Protein AF-A0A224XU91-F1 (afdb_monomer_lite)

InterPro domains:
  IPR000742 EGF-like domain [PS01186] (25-38)
  IPR000742 EGF-like domain [PS01186] (82-96)
  IPR000742 EGF-like domain [PS50026] (1-39)
  IPR000742 EGF-like domain [PS50026] (60-97)
  IPR000742 EGF-like domain [PS50026] (108-147)
  IPR000742 EGF-like domain [SM00181] (4-39)
  IPR000742 EGF-like domain [SM00181] (62-97)
  IPR000742 EGF-like domain [SM00181] (111-147)
  IPR048407 Dumpy, DPY module [PF21164] (39-62)
  IPR048407 Dumpy, DPY module [PF21164] (147-170)

Structure (mmCIF, N/CA/C/O backbone):
data_AF-A0A224XU91-F1
#
_entry.id   AF-A0A224XU91-F1
#
loop_
_atom_site.group_PDB
_atom_site.id
_atom_site.type_symbol
_atom_site.label_atom_id
_atom_site.label_alt_id
_atom_site.label_comp_id
_atom_site.label_asym_id
_atom_site.label_entity_id
_atom_site.label_seq_id
_atom_site.pdbx_PDB_ins_code
_atom_site.Cartn_x
_atom_site.Cartn_y
_atom_site.Cartn_z
_atom_site.occupancy
_atom_site.B_iso_or_equiv
_atom_site.auth_seq_id
_atom_site.auth_comp_id
_atom_site.auth_asym_id
_atom_site.auth_atom_id
_atom_site.pdbx_PDB_model_num
ATOM 1 N N . PRO A 1 1 ? 40.623 -5.154 -63.454 1.00 64.88 1 PRO A N 1
ATOM 2 C CA . PRO A 1 1 ? 39.651 -4.372 -62.655 1.00 64.88 1 PRO A CA 1
ATOM 3 C C . PRO A 1 1 ? 39.678 -4.807 -61.183 1.00 64.88 1 PRO A C 1
ATOM 5 O O . PRO A 1 1 ? 39.229 -5.899 -60.847 1.00 64.88 1 PRO A O 1
ATOM 8 N N . THR A 1 2 ? 40.272 -3.987 -60.321 1.00 79.50 2 THR A N 1
ATOM 9 C CA . THR A 1 2 ? 40.199 -4.139 -58.863 1.00 79.50 2 THR A CA 1
ATOM 10 C C . THR A 1 2 ? 38.863 -3.577 -58.379 1.00 79.50 2 THR A C 1
ATOM 12 O O . THR A 1 2 ? 38.462 -2.501 -58.808 1.00 79.50 2 THR A O 1
ATOM 15 N N . ASN A 1 3 ? 38.139 -4.311 -57.530 1.00 81.94 3 ASN A N 1
ATOM 16 C CA . ASN A 1 3 ? 36.881 -3.824 -56.960 1.00 81.94 3 ASN A CA 1
ATOM 17 C C . ASN A 1 3 ? 37.191 -2.708 -55.939 1.00 81.94 3 ASN A C 1
ATOM 19 O O . ASN A 1 3 ? 37.796 -3.016 -54.910 1.00 81.94 3 ASN A O 1
ATOM 23 N N . PRO A 1 4 ? 36.777 -1.446 -56.169 1.00 85.06 4 PRO A N 1
ATOM 24 C CA . PRO A 1 4 ? 37.096 -0.327 -55.279 1.00 85.06 4 PRO A CA 1
ATOM 25 C C . PRO A 1 4 ? 36.402 -0.398 -53.907 1.00 85.06 4 PRO A C 1
ATOM 27 O O . PRO A 1 4 ? 36.707 0.405 -53.032 1.00 85.06 4 PRO A O 1
ATOM 30 N N . CYS A 1 5 ? 35.492 -1.354 -53.690 1.00 88.06 5 CYS A N 1
ATOM 31 C CA . CYS A 1 5 ? 34.902 -1.644 -52.383 1.00 88.06 5 CYS A CA 1
ATOM 32 C C . CYS A 1 5 ? 35.700 -2.678 -51.557 1.00 88.06 5 CYS A C 1
ATOM 34 O O . CYS A 1 5 ? 35.235 -3.066 -50.484 1.00 88.06 5 CYS A O 1
ATOM 36 N N . ILE A 1 6 ? 36.855 -3.170 -52.033 1.00 87.69 6 ILE A N 1
ATOM 37 C CA . ILE A 1 6 ? 37.664 -4.183 -51.333 1.00 87.69 6 ILE A CA 1
ATOM 38 C C . ILE A 1 6 ? 39.134 -3.722 -51.244 1.00 87.69 6 ILE A C 1
ATOM 40 O O . ILE A 1 6 ? 39.841 -3.786 -52.251 1.00 87.69 6 ILE A O 1
ATOM 44 N N . PRO A 1 7 ? 39.627 -3.316 -50.052 1.00 84.19 7 PRO A N 1
ATOM 45 C CA . PRO A 1 7 ? 38.892 -3.156 -48.788 1.00 84.19 7 PRO A CA 1
ATOM 46 C C . PRO A 1 7 ? 37.919 -1.960 -48.822 1.00 84.19 7 PRO A C 1
ATOM 48 O O . PRO A 1 7 ? 38.130 -1.004 -49.562 1.00 84.19 7 PRO A O 1
ATOM 51 N N . SER A 1 8 ? 36.838 -2.012 -48.035 1.00 87.25 8 SER A N 1
ATOM 52 C CA . SER A 1 8 ? 35.770 -0.998 -48.088 1.00 87.25 8 SER A CA 1
ATOM 53 C C . SER A 1 8 ? 36.252 0.382 -47.613 1.00 87.25 8 SER A C 1
ATOM 55 O O . SER A 1 8 ? 36.727 0.487 -46.479 1.00 87.25 8 SER A O 1
ATOM 57 N N . PRO A 1 9 ? 36.065 1.455 -48.409 1.00 89.00 9 PRO A N 1
ATOM 58 C CA . PRO A 1 9 ? 36.423 2.818 -48.012 1.00 89.00 9 PRO A CA 1
ATOM 59 C C . PRO A 1 9 ? 35.346 3.512 -47.155 1.00 89.00 9 PRO A C 1
ATOM 61 O O . PRO A 1 9 ? 35.566 4.620 -46.676 1.00 89.00 9 PRO A O 1
ATOM 64 N N . CYS A 1 10 ? 34.170 2.899 -46.968 1.00 88.12 10 CYS A N 1
ATOM 65 C CA . CYS A 1 10 ? 32.962 3.582 -46.485 1.00 88.12 10 CYS A CA 1
ATOM 66 C C . CYS A 1 10 ? 32.839 3.744 -44.961 1.00 88.12 10 CYS A C 1
ATOM 68 O O . CYS A 1 10 ? 31.862 4.327 -44.502 1.00 88.12 10 CYS A O 1
ATOM 70 N N . GLY A 1 11 ? 33.801 3.258 -44.176 1.00 89.25 11 GLY A N 1
ATOM 71 C CA . GLY A 1 11 ? 33.736 3.294 -42.712 1.00 89.25 11 GLY A CA 1
ATOM 72 C C . GLY A 1 11 ? 32.708 2.325 -42.099 1.00 89.25 11 GLY A C 1
ATOM 73 O O . GLY A 1 11 ? 32.037 1.579 -42.818 1.00 89.25 11 GLY A O 1
ATOM 74 N N . PRO A 1 12 ? 32.606 2.283 -40.759 1.00 91.06 12 PRO A N 1
ATOM 75 C CA . PRO A 1 12 ? 31.707 1.373 -40.053 1.00 91.06 12 PRO A CA 1
ATOM 76 C C . PRO A 1 12 ? 30.230 1.708 -40.306 1.00 91.06 12 PRO A C 1
ATOM 78 O O . PRO A 1 12 ? 29.872 2.836 -40.645 1.00 91.06 12 PRO A O 1
ATOM 81 N N . ASN A 1 13 ? 29.361 0.707 -40.134 1.00 92.38 13 ASN A N 1
ATOM 82 C CA . ASN A 1 13 ? 27.904 0.820 -40.299 1.00 92.38 13 ASN A CA 1
ATOM 83 C C . ASN A 1 13 ? 27.445 1.376 -41.664 1.00 92.38 13 ASN A C 1
ATOM 85 O O . ASN A 1 13 ? 26.348 1.926 -41.789 1.00 92.38 13 ASN A O 1
ATOM 89 N N . SER A 1 14 ? 28.286 1.228 -42.690 1.00 93.56 14 SER A N 1
ATOM 90 C CA . SER A 1 14 ? 28.065 1.740 -44.040 1.00 93.56 14 SER A CA 1
ATOM 91 C C . SER A 1 14 ? 28.226 0.625 -45.071 1.00 93.56 14 SER A C 1
ATOM 93 O O . SER A 1 14 ? 29.093 -0.237 -44.944 1.00 93.56 14 SER A O 1
ATOM 95 N N . GLN A 1 15 ? 27.409 0.655 -46.120 1.00 93.31 15 GLN A N 1
ATOM 96 C CA . GLN A 1 15 ? 27.512 -0.230 -47.278 1.00 93.31 15 GLN A CA 1
ATOM 97 C C . GLN A 1 15 ? 28.186 0.492 -48.452 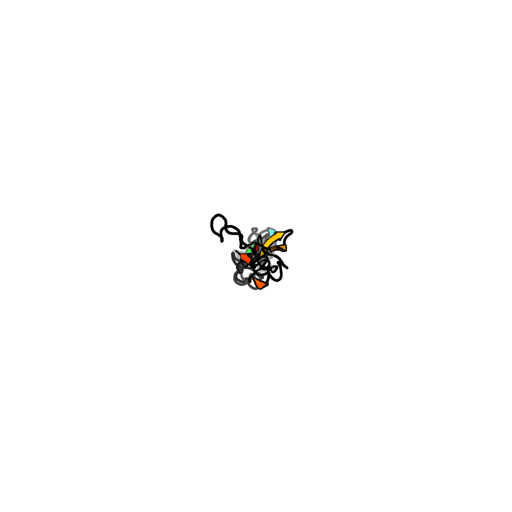1.00 93.31 15 GLN A C 1
ATOM 99 O O . GLN A 1 15 ? 27.859 1.643 -48.760 1.00 93.31 15 GLN A O 1
ATOM 104 N N . CYS A 1 16 ? 29.094 -0.212 -49.128 1.00 92.75 16 CYS A N 1
ATOM 105 C CA . CYS A 1 16 ? 29.703 0.227 -50.381 1.00 92.75 16 CYS A CA 1
ATOM 106 C C . CYS A 1 16 ? 28.923 -0.363 -51.560 1.00 92.75 16 CYS A C 1
ATOM 108 O O . CYS A 1 16 ? 28.757 -1.580 -51.650 1.00 92.75 16 CYS A O 1
ATOM 110 N N . LYS A 1 17 ? 28.438 0.493 -52.459 1.00 91.62 17 LYS A N 1
ATOM 111 C CA . LYS A 1 17 ? 27.799 0.119 -53.726 1.00 91.62 17 LYS A CA 1
ATOM 112 C C . LYS A 1 17 ? 28.581 0.742 -54.878 1.00 91.62 17 LYS A C 1
ATOM 114 O O . LYS A 1 17 ? 29.039 1.873 -54.771 1.00 91.62 17 LYS A O 1
ATOM 119 N N . LEU A 1 18 ? 28.732 0.025 -55.987 1.00 88.75 18 LEU A N 1
ATOM 120 C CA . LEU A 1 18 ? 29.367 0.576 -57.186 1.00 88.75 18 LEU A CA 1
ATOM 121 C C . LEU A 1 18 ? 28.390 1.514 -57.896 1.00 88.75 18 LEU A C 1
ATOM 123 O O . LEU A 1 18 ? 27.264 1.120 -58.197 1.00 88.75 18 LEU A O 1
ATOM 127 N N . SER A 1 19 ? 28.823 2.744 -58.163 1.00 87.31 19 SER A N 1
ATOM 128 C CA . SER A 1 19 ? 28.071 3.724 -58.945 1.00 87.31 19 SER A CA 1
ATOM 129 C C . SER A 1 19 ? 28.942 4.154 -60.123 1.00 87.31 19 SER A C 1
ATOM 131 O O . SER A 1 19 ? 29.724 5.097 -60.021 1.00 87.31 19 SER A O 1
ATOM 133 N N . GLY A 1 20 ? 28.857 3.409 -61.228 1.00 83.69 20 GLY A N 1
ATOM 134 C CA . GLY A 1 20 ? 29.807 3.519 -62.339 1.00 83.69 20 GLY A CA 1
ATOM 135 C C . GLY A 1 20 ? 31.165 2.904 -61.982 1.00 83.69 20 GLY A C 1
ATOM 136 O O . GLY A 1 20 ? 31.218 1.790 -61.466 1.00 83.69 20 GLY A O 1
ATOM 137 N N . GLU A 1 21 ? 32.256 3.630 -62.237 1.00 81.25 21 GLU A N 1
ATOM 138 C CA . GLU A 1 21 ? 33.629 3.210 -61.892 1.00 81.25 21 GLU A CA 1
ATOM 139 C C . GLU A 1 21 ? 34.063 3.624 -60.471 1.00 81.25 21 GLU A C 1
ATOM 141 O O . GLU A 1 21 ? 35.139 3.238 -60.015 1.00 81.25 21 GLU A O 1
ATOM 146 N N . SER A 1 22 ? 33.218 4.365 -59.743 1.00 83.94 22 SER A N 1
ATOM 147 C CA . SER A 1 22 ? 33.522 4.892 -58.406 1.00 83.94 22 SER A CA 1
ATOM 148 C C . SER A 1 22 ? 32.741 4.169 -57.295 1.00 83.94 22 SER A C 1
ATOM 150 O O . SER A 1 22 ? 31.578 3.790 -57.492 1.00 83.94 22 SER A O 1
ATOM 152 N N . PRO A 1 23 ? 33.331 3.999 -56.096 1.00 87.25 23 PRO A N 1
ATOM 153 C CA . PRO A 1 23 ? 32.615 3.495 -54.929 1.00 87.25 23 PRO A CA 1
ATOM 154 C C . PRO A 1 23 ? 31.652 4.563 -54.384 1.00 87.25 23 PRO A C 1
ATOM 156 O O . PRO A 1 23 ? 32.021 5.721 -54.205 1.00 87.25 23 PRO A O 1
ATOM 159 N N . SER A 1 24 ? 30.413 4.170 -54.094 1.00 92.69 24 SER A N 1
ATOM 160 C CA . SER A 1 24 ? 29.391 4.996 -53.448 1.00 92.69 24 SER A CA 1
ATOM 161 C C . SER A 1 24 ? 29.055 4.422 -52.075 1.00 92.69 24 SER A C 1
ATOM 163 O O . SER A 1 24 ? 28.745 3.237 -51.938 1.00 92.69 24 SER A O 1
ATOM 165 N N . CYS A 1 25 ? 29.117 5.261 -51.047 1.00 93.19 25 CYS A N 1
ATOM 166 C CA . CYS A 1 25 ? 28.872 4.862 -49.669 1.00 93.19 25 CYS A CA 1
ATOM 167 C C . CYS A 1 25 ? 27.481 5.309 -49.217 1.00 93.19 25 CYS A C 1
ATOM 169 O O . CYS A 1 25 ? 27.080 6.447 -49.446 1.00 93.19 25 CYS A O 1
ATOM 171 N N . SER A 1 26 ? 26.765 4.434 -48.514 1.00 93.56 26 SER A N 1
ATOM 172 C CA . SER A 1 26 ? 25.497 4.767 -47.843 1.00 93.56 26 SER A CA 1
ATOM 173 C C . SER A 1 26 ? 25.425 4.086 -46.478 1.00 93.56 26 SER A C 1
ATOM 175 O O . SER A 1 26 ? 26.084 3.070 -46.276 1.00 93.56 26 SER A O 1
ATOM 177 N N . CYS A 1 27 ? 24.657 4.626 -45.530 1.00 94.44 27 CYS A N 1
ATOM 178 C CA . CYS A 1 27 ? 24.477 3.974 -44.230 1.00 94.44 27 CYS A CA 1
ATOM 179 C C . CYS A 1 27 ? 23.671 2.671 -44.362 1.00 94.44 27 CYS A C 1
ATOM 181 O O . CYS A 1 27 ? 22.819 2.543 -45.246 1.00 94.44 27 CYS A O 1
ATOM 183 N N . LEU A 1 28 ? 23.956 1.703 -43.486 1.00 93.19 28 LEU A N 1
ATOM 184 C CA . LEU A 1 28 ? 23.132 0.502 -43.327 1.00 93.19 28 LEU A CA 1
ATOM 185 C C . LEU A 1 28 ? 21.749 0.859 -42.757 1.00 93.19 28 LEU A C 1
ATOM 187 O O . LEU A 1 28 ? 21.559 1.915 -42.154 1.00 93.19 28 LEU A O 1
ATOM 191 N N . GLU A 1 29 ? 20.775 -0.035 -42.932 1.00 91.06 29 GLU A N 1
ATOM 192 C CA . GLU A 1 29 ? 19.420 0.159 -42.409 1.00 91.06 29 GLU A CA 1
ATOM 193 C C . GLU A 1 29 ? 19.431 0.349 -40.881 1.00 91.06 29 GLU A C 1
ATOM 195 O O . GLU A 1 29 ? 20.074 -0.403 -40.149 1.00 91.06 29 GLU A O 1
ATOM 200 N N . GLY A 1 30 ? 18.729 1.377 -40.393 1.00 86.75 30 GLY A N 1
ATOM 201 C CA . GLY A 1 30 ? 18.727 1.758 -38.976 1.00 86.75 30 GLY A CA 1
ATOM 202 C C . GLY A 1 30 ? 19.870 2.687 -38.549 1.00 86.75 30 GLY A C 1
ATOM 203 O O . GLY A 1 30 ? 19.874 3.128 -37.402 1.00 86.75 30 GLY A O 1
ATOM 204 N N . TYR A 1 31 ? 20.788 3.029 -39.456 1.00 91.81 31 TYR A N 1
ATOM 205 C CA . TYR A 1 31 ? 21.822 4.039 -39.242 1.00 91.81 31 TYR A CA 1
ATOM 206 C C . TYR A 1 31 ? 21.540 5.275 -40.099 1.00 91.81 31 TYR A C 1
ATOM 208 O O . TYR A 1 31 ? 21.084 5.184 -41.238 1.00 91.81 31 TYR A O 1
ATOM 216 N N . SER A 1 32 ? 21.820 6.448 -39.544 1.00 91.56 32 SER A N 1
ATOM 217 C CA . SER A 1 32 ? 21.589 7.750 -40.162 1.00 91.56 32 SER A CA 1
ATOM 218 C C . SER A 1 32 ? 22.875 8.576 -40.197 1.00 91.56 32 SER A C 1
ATOM 220 O O . SER A 1 32 ? 23.803 8.347 -39.418 1.00 91.56 32 SER A O 1
ATOM 222 N N . GLY A 1 33 ? 22.932 9.546 -41.109 1.00 89.38 33 GLY A N 1
ATOM 223 C CA . GLY A 1 33 ? 24.090 10.418 -41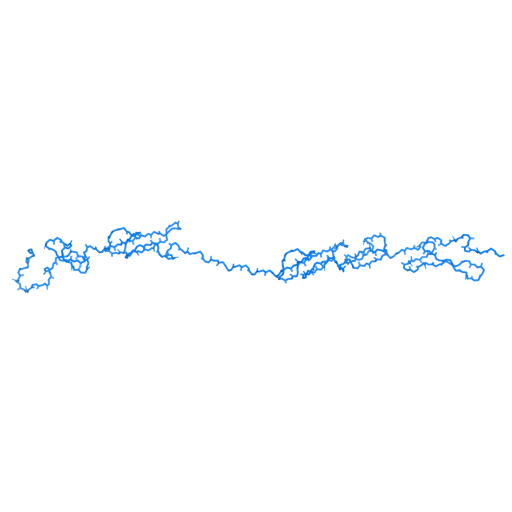.306 1.00 89.38 33 GLY A CA 1
ATOM 224 C C . GLY A 1 33 ? 24.739 10.238 -42.676 1.00 89.38 33 GLY A C 1
ATOM 225 O O . GLY A 1 33 ? 24.115 9.746 -43.615 1.00 89.38 33 GLY A O 1
ATOM 226 N N . VAL A 1 34 ? 25.995 10.672 -42.785 1.00 91.06 34 VAL A N 1
ATOM 227 C CA . VAL A 1 34 ? 26.790 10.595 -44.017 1.00 91.06 34 VAL A CA 1
ATOM 228 C C . VAL A 1 34 ? 28.030 9.736 -43.740 1.00 91.06 34 VAL A C 1
ATOM 230 O O . VAL A 1 34 ? 28.765 10.047 -42.796 1.00 91.06 34 VAL A O 1
ATOM 233 N N . PRO A 1 35 ? 28.282 8.668 -44.523 1.00 91.12 35 PRO A N 1
ATOM 234 C CA . PRO A 1 35 ? 29.485 7.850 -44.382 1.00 91.12 35 PRO A CA 1
ATOM 235 C C . PRO A 1 35 ? 30.770 8.697 -44.406 1.00 91.12 35 PRO A C 1
ATOM 237 O O . PRO A 1 35 ? 30.844 9.654 -45.180 1.00 91.12 35 PRO A O 1
ATOM 240 N N . PRO A 1 36 ? 31.787 8.371 -43.586 1.00 87.00 36 PRO A N 1
ATOM 241 C CA . PRO A 1 36 ? 31.896 7.198 -42.707 1.00 87.00 36 PRO A CA 1
ATOM 242 C C . PRO A 1 36 ? 31.211 7.345 -41.333 1.00 87.00 36 PRO A C 1
ATOM 244 O O . PRO A 1 36 ? 31.277 6.429 -40.517 1.00 87.00 36 PRO A O 1
ATOM 247 N N . ASN A 1 37 ? 30.553 8.475 -41.057 1.00 90.75 37 ASN A N 1
ATOM 248 C CA . ASN A 1 37 ? 29.969 8.810 -39.751 1.00 90.75 37 ASN A CA 1
ATOM 249 C C . ASN A 1 37 ? 28.506 8.353 -39.623 1.00 90.75 37 ASN A C 1
ATOM 251 O O . ASN A 1 37 ? 27.642 9.105 -39.166 1.00 90.75 37 ASN A O 1
ATOM 255 N N . CYS A 1 38 ? 28.211 7.129 -40.053 1.00 93.62 38 CYS A N 1
ATOM 256 C CA . CYS A 1 38 ? 26.887 6.542 -39.876 1.00 93.62 38 CYS A CA 1
ATOM 257 C C . CYS A 1 38 ? 26.672 6.174 -38.406 1.00 93.62 38 CYS A C 1
ATOM 259 O O . CYS A 1 38 ? 27.398 5.348 -37.843 1.00 93.62 38 CYS A O 1
ATOM 261 N N . ARG A 1 39 ? 25.655 6.777 -37.789 1.00 94.19 39 ARG A N 1
ATOM 262 C CA . ARG A 1 39 ? 25.311 6.581 -36.378 1.00 94.19 39 ARG A CA 1
ATOM 263 C C . ARG A 1 39 ? 23.923 5.958 -36.227 1.00 94.19 39 ARG A C 1
ATOM 265 O O . ARG A 1 39 ? 23.053 6.224 -37.058 1.00 94.19 39 ARG A O 1
ATOM 272 N N . PRO A 1 40 ? 23.703 5.128 -35.200 1.00 94.62 40 PRO A N 1
ATOM 273 C CA . PRO A 1 40 ? 22.368 4.645 -34.880 1.00 94.62 40 PRO A CA 1
ATOM 274 C C . PRO A 1 40 ? 21.460 5.791 -34.415 1.00 94.62 40 PRO A C 1
ATOM 276 O O . PRO A 1 40 ? 21.894 6.935 -34.285 1.00 94.62 40 PRO A O 1
ATOM 279 N N . GLU A 1 41 ? 20.196 5.473 -34.155 1.00 93.88 41 GLU A N 1
ATOM 280 C CA . GLU A 1 41 ? 19.226 6.425 -33.609 1.00 93.88 41 GLU A CA 1
ATOM 281 C C . GLU A 1 41 ? 19.637 6.934 -32.218 1.00 93.88 41 GLU A C 1
ATOM 283 O O . GLU A 1 41 ? 19.498 8.122 -31.941 1.00 93.88 41 GLU A O 1
ATOM 288 N N . CYS A 1 42 ? 20.183 6.057 -31.371 1.00 95.75 42 CYS A N 1
ATOM 289 C CA . CYS A 1 42 ? 20.720 6.412 -30.060 1.00 95.75 42 CYS A CA 1
ATOM 290 C C . CYS A 1 42 ? 21.894 5.500 -29.673 1.00 95.75 42 CYS A C 1
ATOM 292 O O . CYS A 1 42 ? 21.963 4.340 -30.093 1.00 95.75 42 CYS A O 1
ATOM 294 N N . VAL A 1 43 ? 22.796 6.002 -28.828 1.00 94.75 43 VAL A N 1
ATOM 295 C CA . VAL A 1 43 ? 23.780 5.191 -28.083 1.00 94.75 43 VAL A CA 1
ATOM 296 C C . VAL A 1 43 ? 23.619 5.334 -26.567 1.00 94.75 43 VAL A C 1
ATOM 298 O O . VAL A 1 43 ? 24.185 4.556 -25.801 1.00 94.75 43 VAL A O 1
ATOM 301 N N . SER A 1 44 ? 22.824 6.309 -26.130 1.00 96.44 44 SER A N 1
ATOM 302 C CA . SER A 1 44 ? 22.527 6.607 -24.736 1.00 96.44 44 SER A CA 1
ATOM 303 C C . SER A 1 44 ? 21.071 7.038 -24.554 1.00 96.44 44 SER A C 1
ATOM 305 O O . SER A 1 44 ? 20.419 7.520 -25.479 1.00 96.44 44 SER A O 1
ATOM 307 N N . ASN A 1 45 ? 20.553 6.891 -23.334 1.00 96.06 45 ASN A N 1
ATOM 308 C CA . ASN A 1 45 ? 19.189 7.302 -22.992 1.00 96.06 45 ASN A CA 1
ATOM 309 C C . ASN A 1 45 ? 18.945 8.802 -23.213 1.00 96.06 45 ASN A C 1
ATOM 311 O O . ASN A 1 45 ? 17.865 9.176 -23.652 1.00 96.06 45 ASN A O 1
ATOM 315 N N . SER A 1 46 ? 19.963 9.638 -22.995 1.00 95.75 46 SER A N 1
ATOM 316 C CA . SER A 1 46 ? 19.886 11.096 -23.150 1.00 95.75 46 SER A CA 1
ATOM 317 C C . SER A 1 46 ? 19.593 11.563 -24.580 1.00 95.75 46 SER A C 1
ATOM 319 O O . SER A 1 46 ? 19.231 12.719 -24.778 1.00 95.75 46 SER A O 1
ATOM 321 N N . GLU A 1 47 ? 19.769 10.692 -25.578 1.00 95.44 47 GLU A N 1
ATOM 322 C CA . GLU A 1 47 ? 19.424 10.967 -26.980 1.00 95.44 47 GLU A CA 1
ATOM 323 C C . GLU A 1 47 ? 17.950 10.675 -27.293 1.00 95.44 47 GLU A C 1
ATOM 325 O O . GLU A 1 47 ? 17.442 11.093 -28.332 1.00 95.44 47 GLU A O 1
ATOM 330 N N . CYS A 1 48 ? 17.253 9.981 -26.393 1.00 95.69 48 CYS A N 1
ATOM 331 C CA . CYS A 1 48 ? 15.836 9.686 -26.507 1.00 95.69 48 CYS A CA 1
ATOM 332 C C . CYS A 1 48 ? 14.993 10.718 -25.751 1.00 95.69 48 CYS A C 1
ATOM 334 O O . CYS A 1 48 ? 15.464 11.433 -24.869 1.00 95.69 48 CYS A O 1
ATOM 336 N N . SER A 1 49 ? 13.698 10.779 -26.065 1.00 95.62 49 SER A N 1
ATOM 337 C CA . SER A 1 49 ? 12.758 11.533 -25.232 1.00 95.62 49 SER A CA 1
ATOM 338 C C . SER A 1 49 ? 12.634 10.897 -23.841 1.00 95.62 49 SER A C 1
ATOM 340 O O . SER A 1 49 ? 12.878 9.704 -23.675 1.00 95.62 49 SER A O 1
ATOM 342 N N . SER A 1 50 ? 12.207 11.668 -22.840 1.00 92.81 50 SER A N 1
ATOM 343 C CA . SER A 1 50 ? 12.128 11.233 -21.434 1.00 92.81 50 SER A CA 1
ATOM 344 C C . SER A 1 50 ? 11.229 10.012 -21.189 1.00 92.81 50 SER A C 1
ATOM 346 O O . SER A 1 50 ? 11.406 9.317 -20.186 1.00 92.81 50 SER A O 1
ATOM 348 N N . HIS A 1 51 ? 10.288 9.750 -22.101 1.00 92.94 51 HIS A N 1
ATOM 349 C CA . HIS A 1 51 ? 9.357 8.620 -22.078 1.00 92.94 51 HIS A CA 1
ATOM 350 C C . HIS A 1 51 ? 9.836 7.397 -22.884 1.00 92.94 51 HIS A C 1
ATOM 352 O O . HIS A 1 51 ? 9.114 6.411 -22.981 1.00 92.94 51 HIS A O 1
ATOM 358 N N . LEU A 1 52 ? 11.033 7.448 -23.471 1.00 96.25 52 LEU A N 1
ATOM 359 C CA . LEU A 1 52 ? 11.647 6.361 -24.241 1.00 96.25 52 LEU A CA 1
ATOM 360 C C . LEU A 1 52 ? 13.002 6.006 -23.633 1.00 96.25 52 LEU A C 1
ATOM 362 O O . LEU A 1 52 ? 13.574 6.797 -22.900 1.00 96.25 52 LEU A O 1
ATOM 366 N N . ALA A 1 53 ? 13.549 4.844 -23.956 1.00 96.56 53 ALA A N 1
ATOM 367 C CA . ALA A 1 53 ? 14.894 4.438 -23.568 1.00 96.56 53 ALA A CA 1
ATOM 368 C C . ALA A 1 53 ? 15.668 3.945 -24.789 1.00 96.56 53 ALA A C 1
ATOM 370 O O . ALA A 1 53 ? 15.074 3.460 -25.757 1.00 96.56 53 ALA A O 1
ATOM 371 N N . CYS A 1 54 ? 16.996 4.050 -24.742 1.00 96.81 54 CYS A N 1
ATOM 372 C CA . CYS A 1 54 ? 17.838 3.527 -25.802 1.00 96.81 54 CYS A CA 1
ATOM 373 C C . CYS A 1 54 ? 17.975 2.010 -25.649 1.00 96.81 54 CYS A C 1
ATOM 375 O O . CYS A 1 54 ? 18.748 1.513 -24.831 1.00 96.81 54 CYS A O 1
ATOM 377 N N . VAL A 1 55 ? 17.202 1.264 -26.438 1.00 94.56 55 VAL A N 1
ATOM 378 C CA . VAL A 1 55 ? 17.143 -0.199 -26.392 1.00 94.56 55 VAL A CA 1
ATOM 379 C C . VAL A 1 55 ? 17.507 -0.748 -27.762 1.00 94.56 55 VAL A C 1
ATOM 381 O O . VAL A 1 55 ? 16.787 -0.545 -28.741 1.00 94.56 55 VAL A O 1
ATOM 384 N N . ASN A 1 56 ? 18.620 -1.483 -27.832 1.00 93.56 56 ASN A N 1
ATOM 385 C CA . ASN A 1 56 ? 19.163 -2.019 -29.084 1.00 93.56 56 ASN A CA 1
ATOM 386 C C . ASN A 1 56 ? 19.348 -0.928 -30.153 1.00 93.56 56 ASN A C 1
ATOM 388 O O . ASN A 1 56 ? 18.888 -1.081 -31.285 1.00 93.56 56 ASN A O 1
ATOM 392 N N . LEU A 1 57 ? 20.011 0.172 -29.770 1.00 94.19 57 LEU A N 1
ATOM 393 C CA . LEU A 1 57 ? 20.363 1.298 -30.647 1.00 94.19 57 LEU A CA 1
ATOM 394 C C . LEU A 1 57 ? 19.165 2.076 -31.229 1.00 94.19 57 LEU A C 1
ATOM 396 O O . LEU A 1 57 ? 19.325 2.814 -32.203 1.00 94.19 57 LEU A O 1
ATOM 400 N N . LYS A 1 58 ? 17.973 1.909 -30.640 1.00 94.69 58 LYS A N 1
ATOM 401 C CA . LYS A 1 58 ? 16.733 2.604 -31.011 1.00 94.69 58 LYS A CA 1
ATOM 402 C C . LYS A 1 58 ? 16.013 3.152 -29.788 1.00 94.69 58 LYS A C 1
ATOM 404 O O . LYS A 1 58 ? 16.024 2.512 -28.734 1.00 94.69 58 LYS A O 1
ATOM 409 N N . CYS A 1 59 ? 15.339 4.287 -29.938 1.00 95.56 59 CYS A N 1
ATOM 410 C CA . CYS A 1 59 ? 14.511 4.835 -28.873 1.00 95.56 59 CYS A CA 1
ATOM 411 C C . CYS A 1 59 ? 13.181 4.078 -28.828 1.00 95.56 59 CYS A C 1
ATOM 413 O O . CYS A 1 59 ? 12.357 4.173 -29.736 1.00 95.56 59 CYS A O 1
ATOM 415 N N . LYS A 1 60 ? 12.979 3.282 -27.777 1.00 96.19 60 LYS A N 1
ATOM 416 C CA . LYS A 1 60 ? 11.785 2.446 -27.600 1.00 96.19 60 LYS A CA 1
ATOM 417 C C . LYS A 1 60 ? 11.151 2.677 -26.242 1.00 96.19 60 LYS A C 1
ATOM 419 O O . LYS A 1 60 ? 11.829 3.065 -25.297 1.00 96.19 60 LYS A O 1
ATOM 424 N N . ASP A 1 61 ? 9.856 2.403 -26.152 1.00 95.81 61 ASP A N 1
ATOM 425 C CA . ASP A 1 61 ? 9.164 2.346 -24.870 1.00 95.81 61 ASP A CA 1
ATOM 426 C C . ASP A 1 61 ? 9.686 1.136 -24.068 1.00 95.81 61 ASP A C 1
ATOM 428 O O . ASP A 1 61 ? 9.579 0.005 -24.555 1.00 95.81 61 ASP A O 1
ATOM 432 N N . PRO A 1 62 ? 10.283 1.341 -22.878 1.00 95.31 62 PRO A N 1
ATOM 433 C CA . PRO A 1 62 ? 10.747 0.249 -22.038 1.00 95.31 62 PRO A CA 1
ATOM 434 C C . PRO A 1 62 ? 9.616 -0.473 -21.284 1.00 95.31 62 PRO A C 1
ATOM 436 O O . PRO A 1 62 ? 9.886 -1.496 -20.675 1.00 95.31 62 PRO A O 1
ATOM 439 N N . CYS A 1 63 ? 8.373 0.017 -21.281 1.00 95.12 63 CYS A N 1
ATOM 440 C CA . CYS A 1 63 ? 7.280 -0.544 -20.477 1.00 95.12 63 CYS A CA 1
ATOM 441 C C . CYS A 1 63 ? 6.762 -1.953 -20.843 1.00 95.12 63 CYS A C 1
ATOM 443 O O . CYS A 1 63 ? 6.360 -2.679 -19.923 1.00 95.12 63 CYS A O 1
ATOM 445 N N . PRO A 1 64 ? 6.690 -2.369 -22.123 1.00 95.12 64 PRO A N 1
ATOM 446 C CA . PRO A 1 64 ? 6.064 -3.636 -22.490 1.00 95.12 64 PRO A CA 1
ATOM 447 C C . PRO A 1 64 ? 6.694 -4.850 -21.787 1.00 95.12 64 PRO A C 1
ATOM 449 O O . PRO A 1 64 ? 7.873 -5.142 -21.966 1.00 95.12 64 PRO A O 1
ATOM 452 N N . GLY A 1 65 ? 5.883 -5.585 -21.018 1.00 91.75 65 GLY A N 1
ATOM 453 C CA . GLY A 1 65 ? 6.274 -6.849 -20.378 1.00 91.75 65 GLY A CA 1
ATOM 454 C C . GLY A 1 65 ? 6.991 -6.736 -19.028 1.00 91.75 65 GLY A C 1
ATOM 455 O O . GLY A 1 65 ? 7.453 -7.757 -18.530 1.00 91.75 65 GLY A O 1
ATOM 456 N N . ILE A 1 66 ? 7.087 -5.539 -18.434 1.00 94.31 66 ILE A N 1
ATOM 457 C CA . ILE A 1 66 ? 7.805 -5.335 -17.160 1.00 94.31 66 ILE A CA 1
ATOM 458 C C . ILE A 1 66 ? 6.888 -5.348 -15.931 1.00 94.31 66 ILE A C 1
ATOM 460 O O . ILE A 1 66 ? 7.296 -5.824 -14.875 1.00 94.31 66 ILE A O 1
ATOM 464 N N . CYS A 1 67 ? 5.669 -4.814 -16.040 1.00 96.50 67 CYS A N 1
ATOM 465 C CA . CYS A 1 67 ? 4.761 -4.698 -14.897 1.00 96.50 67 CYS A CA 1
ATOM 466 C C . CYS A 1 67 ? 3.830 -5.904 -14.749 1.00 96.50 67 CYS A C 1
ATOM 468 O O . CYS A 1 67 ? 3.444 -6.535 -15.735 1.00 96.50 67 CYS A O 1
ATOM 470 N N . GLY A 1 68 ? 3.436 -6.170 -13.503 1.00 95.00 68 GLY A N 1
ATOM 471 C CA . GLY A 1 68 ? 2.519 -7.240 -13.135 1.00 95.00 68 GLY A CA 1
ATOM 472 C C . GLY A 1 68 ? 1.060 -6.951 -13.497 1.00 95.00 68 GLY A C 1
ATOM 473 O O . GLY A 1 68 ? 0.696 -5.890 -14.011 1.00 95.00 68 GLY A O 1
ATOM 474 N N . THR A 1 69 ? 0.176 -7.904 -13.206 1.00 96.19 69 THR A N 1
ATOM 475 C CA . THR A 1 69 ? -1.264 -7.744 -13.470 1.00 96.19 69 THR A CA 1
ATOM 476 C C . THR A 1 69 ? -1.884 -6.651 -12.594 1.00 96.19 69 THR A C 1
ATOM 478 O O . THR A 1 69 ? -1.571 -6.565 -11.405 1.00 96.19 69 THR A O 1
ATOM 481 N N . ASN A 1 70 ? -2.816 -5.871 -13.157 1.00 96.12 70 ASN A N 1
ATOM 482 C CA . ASN A 1 70 ? -3.456 -4.708 -12.515 1.00 96.12 70 ASN A CA 1
ATOM 483 C C . ASN A 1 70 ? -2.477 -3.590 -12.104 1.00 96.12 70 ASN A C 1
ATOM 485 O O . ASN A 1 70 ? -2.774 -2.798 -11.206 1.00 96.12 70 ASN A O 1
ATOM 489 N N . ALA A 1 71 ? -1.322 -3.518 -12.768 1.00 97.50 71 ALA A N 1
ATOM 490 C CA . ALA A 1 71 ? -0.374 -2.424 -12.645 1.00 97.50 71 ALA A CA 1
ATOM 491 C C . ALA A 1 71 ? -0.310 -1.593 -13.936 1.00 97.50 71 ALA A C 1
ATOM 493 O O . ALA A 1 71 ? -0.551 -2.082 -15.040 1.00 97.50 71 ALA A O 1
ATOM 494 N N . VAL A 1 72 ? 0.042 -0.322 -13.784 1.00 96.56 72 VAL A N 1
ATOM 495 C CA . VAL A 1 72 ? 0.293 0.639 -14.854 1.00 96.56 72 VAL A CA 1
ATOM 496 C C . VAL A 1 72 ? 1.785 0.934 -14.894 1.00 96.56 72 VAL A C 1
ATOM 498 O O . VAL A 1 72 ? 2.386 1.270 -13.871 1.00 96.56 72 VAL A O 1
ATOM 501 N N . CYS A 1 73 ? 2.372 0.851 -16.085 1.00 96.50 73 CYS A N 1
ATOM 502 C CA . CYS A 1 73 ? 3.744 1.283 -16.311 1.00 96.50 73 CYS A CA 1
ATOM 503 C C . CYS A 1 73 ? 3.805 2.775 -16.643 1.00 96.50 73 CYS A C 1
ATOM 505 O O . CYS A 1 73 ? 3.006 3.280 -17.433 1.00 96.50 73 CYS A O 1
ATOM 507 N N . ARG A 1 74 ? 4.778 3.480 -16.068 1.00 94.88 74 ARG A N 1
ATOM 508 C CA . ARG A 1 74 ? 5.144 4.848 -16.443 1.00 94.88 74 ARG A CA 1
ATOM 509 C C . ARG A 1 74 ? 6.651 4.943 -16.584 1.00 94.88 74 ARG A C 1
ATOM 511 O O . ARG A 1 74 ? 7.385 4.463 -15.728 1.00 94.88 74 ARG A O 1
ATOM 518 N N . VAL A 1 75 ? 7.111 5.601 -17.639 1.00 96.19 75 VAL A N 1
ATOM 519 C CA . VAL A 1 75 ? 8.539 5.833 -17.853 1.00 96.19 75 VAL A CA 1
ATOM 520 C C . VAL A 1 75 ? 8.939 7.121 -17.146 1.00 96.19 75 VAL A C 1
ATOM 522 O O . VAL A 1 75 ? 8.404 8.191 -17.433 1.00 96.19 75 VAL A O 1
ATOM 525 N N . VAL A 1 76 ? 9.878 7.015 -16.212 1.00 94.19 76 VAL A N 1
ATOM 526 C CA . VAL A 1 76 ? 10.444 8.142 -15.470 1.00 94.19 76 VAL A CA 1
ATOM 527 C C . VAL A 1 76 ? 11.940 8.154 -15.736 1.00 94.19 76 VAL A C 1
ATOM 529 O O . VAL A 1 76 ? 12.646 7.218 -15.365 1.00 94.19 76 VAL A O 1
ATOM 532 N N . SER A 1 77 ? 12.426 9.200 -16.405 1.00 93.25 77 SER A N 1
ATOM 533 C CA . SER A 1 77 ? 13.847 9.349 -16.753 1.00 93.25 77 SER A CA 1
ATOM 534 C C . SER A 1 77 ? 14.405 8.115 -17.472 1.00 93.25 77 SER A C 1
ATOM 536 O O . SER A 1 77 ? 15.378 7.507 -17.022 1.00 93.25 77 SER A O 1
ATOM 538 N N . HIS A 1 78 ? 13.753 7.714 -18.571 1.00 95.31 78 HIS A N 1
ATOM 539 C CA . HIS A 1 78 ? 14.116 6.536 -19.377 1.00 95.31 78 HIS A CA 1
ATOM 540 C C . HIS A 1 78 ? 14.029 5.189 -18.636 1.00 95.31 78 HIS A C 1
ATOM 542 O O . HIS A 1 78 ? 14.482 4.170 -19.154 1.00 95.31 78 HIS A O 1
ATOM 548 N N . THR A 1 79 ? 13.454 5.165 -17.430 1.00 93.56 79 THR A N 1
ATOM 549 C CA . THR A 1 79 ? 13.336 3.962 -16.600 1.00 93.56 79 THR A CA 1
ATOM 550 C C . THR A 1 79 ? 11.862 3.601 -16.417 1.00 93.56 79 THR A C 1
ATOM 552 O O . THR A 1 79 ? 11.077 4.463 -16.018 1.00 93.56 79 THR A O 1
ATOM 555 N N . PRO A 1 80 ? 11.453 2.353 -16.691 1.00 94.44 80 PRO A N 1
ATOM 556 C CA . PRO A 1 80 ? 10.090 1.904 -16.448 1.00 94.44 80 PRO A CA 1
ATOM 557 C C . PRO A 1 80 ? 9.833 1.787 -14.940 1.00 94.44 80 PRO A C 1
ATOM 559 O O . PRO A 1 80 ? 10.601 1.161 -14.211 1.00 94.44 80 PRO A O 1
ATOM 562 N N . GLN A 1 81 ? 8.743 2.383 -14.470 1.00 95.69 81 GLN A N 1
ATOM 563 C CA . GLN A 1 81 ? 8.247 2.257 -13.103 1.00 95.69 81 GLN A CA 1
ATOM 564 C C . GLN A 1 81 ? 6.823 1.711 -13.120 1.00 95.69 81 GLN A C 1
ATOM 566 O O . GLN A 1 81 ? 5.973 2.186 -13.875 1.00 95.69 81 GLN A O 1
ATOM 571 N N . CYS A 1 82 ? 6.562 0.726 -12.267 1.00 97.19 82 CYS A N 1
ATOM 572 C CA . CYS A 1 82 ? 5.264 0.081 -12.149 1.00 97.19 82 CYS A CA 1
ATOM 573 C C . CYS A 1 82 ? 4.514 0.615 -10.928 1.00 97.19 82 CYS A C 1
ATOM 575 O O . CYS A 1 82 ? 5.074 0.728 -9.839 1.00 97.19 82 CYS A O 1
ATOM 577 N N . PHE A 1 83 ? 3.228 0.903 -11.105 1.00 96.81 83 PHE A N 1
ATOM 578 C CA . PHE A 1 83 ? 2.334 1.377 -10.052 1.00 96.81 83 PHE A CA 1
ATOM 579 C C . PHE A 1 83 ? 1.052 0.555 -10.070 1.00 96.81 83 PHE A C 1
ATOM 581 O O . PHE A 1 83 ? 0.548 0.255 -11.147 1.00 96.81 83 PHE A O 1
ATOM 588 N N . CYS A 1 84 ? 0.485 0.219 -8.913 1.00 97.31 84 CYS A N 1
ATOM 589 C CA . CYS A 1 84 ? -0.847 -0.382 -8.899 1.00 97.31 84 CYS A CA 1
ATOM 590 C C . CYS A 1 84 ? -1.888 0.601 -9.445 1.00 97.31 84 CYS A C 1
ATOM 592 O O . CYS A 1 84 ? -1.833 1.799 -9.152 1.00 97.31 84 CYS A O 1
ATOM 594 N N . SER A 1 85 ? -2.830 0.086 -10.237 1.00 96.06 85 SER A N 1
ATOM 595 C CA . SER A 1 85 ? -3.979 0.860 -10.707 1.00 96.06 85 SER A CA 1
ATOM 596 C C . SER A 1 85 ? -4.792 1.418 -9.537 1.00 96.06 85 SER A C 1
ATOM 598 O O . SER A 1 85 ? -4.745 0.907 -8.416 1.00 96.06 85 SER A O 1
ATOM 600 N N . GLU A 1 86 ? -5.571 2.464 -9.802 1.00 93.81 86 GLU A N 1
ATOM 601 C CA . GLU A 1 86 ? -6.467 3.040 -8.801 1.00 93.81 86 GLU A CA 1
ATOM 602 C C . GLU A 1 86 ? -7.408 1.968 -8.225 1.00 93.81 86 GLU A C 1
ATOM 604 O O . GLU A 1 86 ? -7.982 1.166 -8.960 1.00 93.81 86 GLU A O 1
ATOM 609 N N . GLY A 1 87 ? -7.521 1.915 -6.895 1.00 91.50 87 GLY A N 1
ATOM 610 C CA . GLY A 1 87 ? -8.289 0.879 -6.196 1.00 91.50 87 GLY A CA 1
ATOM 611 C C . GLY A 1 87 ? -7.550 -0.447 -5.981 1.00 91.50 87 GLY A C 1
ATOM 612 O O . GLY A 1 87 ? -8.131 -1.357 -5.394 1.00 91.50 87 GLY A O 1
ATOM 613 N N . TYR A 1 88 ? -6.281 -0.565 -6.383 1.00 95.44 88 TYR A N 1
ATOM 614 C CA . TYR A 1 88 ? -5.447 -1.745 -6.144 1.00 95.44 88 TYR A CA 1
ATOM 615 C C . TYR A 1 88 ? -4.252 -1.441 -5.221 1.00 95.44 88 TYR A C 1
ATOM 617 O O . TYR A 1 88 ? -3.828 -0.299 -5.056 1.00 95.44 88 TYR A O 1
ATOM 625 N N . THR A 1 89 ? -3.705 -2.479 -4.592 1.00 94.31 89 THR A N 1
ATOM 626 C CA . THR A 1 89 ? -2.531 -2.444 -3.709 1.00 94.31 89 THR A CA 1
ATOM 627 C C . THR A 1 89 ? -1.718 -3.738 -3.847 1.00 94.31 89 THR A C 1
ATOM 629 O O . THR A 1 89 ? -2.189 -4.689 -4.464 1.00 94.31 89 THR A O 1
ATOM 632 N N . GLY A 1 90 ? -0.503 -3.795 -3.301 1.00 93.69 90 GLY A N 1
ATOM 633 C CA . GLY A 1 90 ? 0.398 -4.947 -3.425 1.00 93.69 90 GLY A CA 1
ATOM 634 C C . GLY A 1 90 ? 1.690 -4.614 -4.170 1.00 93.69 90 GLY A C 1
ATOM 635 O O . GLY A 1 90 ? 2.151 -3.475 -4.112 1.00 93.69 90 GLY A O 1
ATOM 636 N N . ASP A 1 91 ? 2.272 -5.612 -4.841 1.00 95.75 91 ASP A N 1
ATOM 637 C CA . ASP A 1 91 ? 3.522 -5.482 -5.599 1.00 95.75 91 ASP A CA 1
ATOM 638 C C . ASP A 1 91 ? 3.237 -5.192 -7.089 1.00 95.75 91 ASP A C 1
ATOM 640 O O . ASP A 1 91 ? 2.753 -6.080 -7.796 1.00 95.75 91 ASP A O 1
ATOM 644 N N . PRO A 1 92 ? 3.572 -3.995 -7.607 1.00 96.38 92 PRO A N 1
ATOM 645 C CA . PRO A 1 92 ? 3.330 -3.630 -9.003 1.00 96.38 92 PRO A CA 1
ATOM 646 C C . PRO A 1 92 ? 4.133 -4.419 -10.045 1.00 96.38 92 PRO A C 1
ATOM 648 O O . PRO A 1 92 ? 3.757 -4.408 -11.219 1.00 96.38 92 PRO A O 1
ATOM 651 N N . PHE A 1 93 ? 5.234 -5.073 -9.665 1.00 95.88 93 PHE A N 1
ATOM 652 C CA . PHE A 1 93 ? 6.031 -5.888 -10.590 1.00 95.88 93 PHE A CA 1
ATOM 653 C C . PHE A 1 93 ? 5.491 -7.313 -10.714 1.00 95.88 93 PHE A C 1
ATOM 655 O O . PHE A 1 93 ? 5.591 -7.916 -11.779 1.00 95.88 93 PHE A O 1
ATOM 662 N N . SER A 1 94 ? 4.867 -7.824 -9.652 1.00 95.31 94 SER A N 1
ATOM 663 C CA . SER A 1 94 ? 4.304 -9.175 -9.620 1.00 95.31 94 SER A CA 1
ATOM 664 C C . SER A 1 94 ? 2.796 -9.167 -9.882 1.00 95.31 94 SER A C 1
ATOM 666 O O . SER A 1 94 ? 2.322 -9.689 -10.892 1.00 95.31 94 SER A O 1
ATOM 668 N N . GLN A 1 95 ? 2.022 -8.565 -8.978 1.00 95.06 95 GLN A N 1
ATOM 669 C CA . GLN A 1 95 ? 0.564 -8.539 -9.021 1.00 95.06 95 GLN A CA 1
ATOM 670 C C . GLN A 1 95 ? 0.004 -7.528 -8.014 1.00 95.06 95 GLN A C 1
ATOM 672 O O . GLN A 1 95 ? 0.294 -7.591 -6.817 1.00 95.06 95 GLN A O 1
ATOM 677 N N . CYS A 1 96 ? -0.913 -6.683 -8.485 1.00 96.69 96 CYS A N 1
ATOM 678 C CA . CYS A 1 96 ? -1.746 -5.861 -7.619 1.00 96.69 96 CYS A CA 1
ATOM 679 C C . CYS A 1 96 ? -3.111 -6.521 -7.372 1.00 96.69 96 CYS A C 1
ATOM 681 O O . CYS A 1 96 ? -3.749 -7.066 -8.281 1.00 96.69 96 CYS A O 1
ATOM 683 N N . ILE A 1 97 ? -3.575 -6.433 -6.129 1.00 95.25 97 ILE A N 1
ATOM 684 C CA . ILE A 1 97 ? -4.856 -6.945 -5.635 1.00 95.25 97 ILE A CA 1
ATOM 685 C C . ILE A 1 97 ? -5.788 -5.791 -5.267 1.00 95.25 97 ILE A C 1
ATOM 687 O O . ILE A 1 97 ? -5.330 -4.685 -4.997 1.00 95.25 97 ILE A O 1
ATOM 691 N N . ILE A 1 98 ? -7.098 -6.031 -5.262 1.00 93.44 98 ILE A N 1
ATOM 692 C CA . ILE A 1 98 ? -8.087 -5.003 -4.911 1.00 93.44 98 ILE A CA 1
ATOM 693 C C . ILE A 1 98 ? -7.816 -4.515 -3.484 1.00 93.44 98 ILE A C 1
ATOM 695 O O . ILE A 1 98 ? -7.691 -5.316 -2.555 1.00 93.44 98 ILE A O 1
ATOM 699 N N . LYS A 1 99 ? -7.732 -3.194 -3.310 1.00 91.00 99 LYS A N 1
ATOM 700 C CA . LYS A 1 99 ? -7.604 -2.559 -2.002 1.00 91.00 99 LYS A CA 1
ATOM 701 C C . LYS A 1 99 ? -8.889 -2.839 -1.228 1.00 91.00 99 LYS A C 1
ATOM 703 O O . LYS A 1 99 ? -9.956 -2.348 -1.589 1.00 91.00 99 LYS A O 1
ATOM 708 N N . GLN A 1 100 ? -8.794 -3.654 -0.183 1.00 84.12 100 GLN A N 1
ATOM 709 C CA . GLN A 1 100 ? -9.920 -3.863 0.720 1.00 84.12 100 GLN A CA 1
ATOM 710 C C . GLN A 1 100 ? -10.273 -2.523 1.369 1.00 84.12 100 GLN A C 1
ATOM 712 O O . GLN A 1 100 ? -9.384 -1.767 1.770 1.00 84.12 100 GLN A O 1
ATOM 717 N N . SER A 1 101 ? -11.567 -2.206 1.423 1.00 73.62 101 SER A N 1
ATOM 718 C CA . SER A 1 101 ? -12.050 -1.049 2.171 1.00 73.62 101 SER A CA 1
ATOM 719 C C . SER A 1 101 ? -11.601 -1.190 3.618 1.00 73.62 101 SER A C 1
ATOM 721 O O . SER A 1 101 ? -11.779 -2.262 4.204 1.00 73.62 101 SER A O 1
ATOM 723 N N . GLU A 1 102 ? -11.028 -0.128 4.185 1.00 71.50 102 GLU A N 1
ATOM 724 C CA . GLU A 1 102 ? -10.727 -0.100 5.612 1.00 71.50 102 GLU A CA 1
ATOM 725 C C . GLU A 1 102 ? -12.000 -0.472 6.386 1.00 71.50 102 GLU A C 1
ATOM 727 O O . GLU A 1 102 ? -13.083 0.025 6.048 1.00 71.50 102 GLU A O 1
ATOM 732 N N . PRO A 1 103 ? -11.912 -1.384 7.370 1.00 67.88 103 PRO A N 1
ATOM 733 C CA . PRO A 1 103 ? -13.056 -1.671 8.211 1.00 67.88 103 PRO A CA 1
ATOM 734 C C . PRO A 1 103 ? -13.527 -0.358 8.835 1.00 67.88 103 PRO A C 1
ATOM 736 O O . PRO A 1 103 ? -12.711 0.440 9.303 1.00 67.88 103 PRO A O 1
ATOM 739 N N . LEU A 1 104 ? -14.844 -0.131 8.798 1.00 70.19 104 LEU A N 1
ATOM 740 C CA . LEU A 1 104 ? -15.480 1.013 9.448 1.00 70.19 104 LEU A CA 1
ATOM 741 C C . LEU A 1 104 ? -14.904 1.168 10.864 1.00 70.19 104 LEU A C 1
ATOM 743 O O . LEU A 1 104 ? -14.691 0.143 11.524 1.00 70.19 104 LEU A O 1
ATOM 747 N N . PRO A 1 105 ? -14.657 2.403 11.344 1.00 70.44 105 PRO A N 1
ATOM 748 C CA . PRO A 1 105 ? -14.216 2.613 12.712 1.00 70.44 105 PRO A CA 1
ATOM 749 C C . PRO A 1 105 ? -15.187 1.887 13.640 1.00 70.44 105 PRO A C 1
ATOM 751 O O . PRO A 1 105 ? -16.365 2.234 13.696 1.00 70.44 105 PRO A O 1
ATOM 754 N N . GLN A 1 106 ? -14.717 0.841 14.321 1.00 66.44 106 GLN A N 1
ATOM 755 C CA . GLN A 1 106 ? -15.514 0.209 15.360 1.00 66.44 106 GLN A CA 1
ATOM 756 C C . GLN A 1 106 ? -15.762 1.284 16.417 1.00 66.44 106 GLN A C 1
ATOM 758 O O . GLN A 1 106 ? -14.811 1.778 17.032 1.00 66.44 106 GLN A O 1
ATOM 763 N N . GLU A 1 107 ? -17.022 1.695 16.583 1.00 72.00 107 GLU A N 1
ATOM 764 C CA . GLU A 1 107 ? -17.414 2.558 17.692 1.00 72.00 107 GLU A CA 1
ATOM 765 C C . GLU A 1 107 ? -16.972 1.860 18.974 1.00 72.00 107 GLU A C 1
ATOM 767 O O . GLU A 1 107 ? -17.400 0.745 19.279 1.00 72.00 107 GLU A O 1
ATOM 772 N N . ARG A 1 108 ? -16.033 2.484 19.691 1.00 67.25 108 ARG A N 1
ATOM 773 C CA . ARG A 1 108 ? -15.582 1.966 20.978 1.00 67.25 108 ARG A CA 1
ATOM 774 C C . ARG A 1 108 ? -16.799 1.975 21.902 1.00 67.25 108 ARG A C 1
ATOM 776 O O . ARG A 1 108 ? -17.359 3.057 22.094 1.00 67.25 108 ARG A O 1
ATOM 783 N N . PRO A 1 109 ? -17.215 0.822 22.456 1.00 72.31 109 PRO A N 1
ATOM 784 C CA . PRO A 1 109 ? -18.304 0.792 23.418 1.00 72.31 109 PRO A CA 1
ATOM 785 C C . PRO A 1 109 ? -17.980 1.771 24.543 1.00 72.31 109 PRO A C 1
ATOM 787 O O . PRO A 1 109 ? -16.861 1.765 25.069 1.00 72.31 109 PRO A O 1
ATOM 790 N N . THR A 1 110 ? -18.921 2.654 24.874 1.00 84.25 110 THR A N 1
ATOM 791 C CA . THR A 1 110 ? -18.723 3.564 26.001 1.00 84.25 110 THR A CA 1
ATOM 792 C C . THR A 1 110 ? -18.690 2.749 27.297 1.00 84.25 110 THR A C 1
ATOM 794 O O . THR A 1 110 ? -19.301 1.679 27.368 1.00 84.25 110 THR A O 1
ATOM 797 N N . PRO A 1 111 ? -18.031 3.232 28.364 1.00 89.31 111 PRO A N 1
ATOM 798 C CA . PRO A 1 111 ? -17.937 2.490 29.624 1.00 89.31 111 PRO A CA 1
ATOM 799 C C . PRO A 1 111 ? -19.285 2.161 30.293 1.00 89.31 111 PRO A C 1
ATOM 801 O O . PRO A 1 111 ? -19.318 1.359 31.220 1.00 89.31 111 PRO A O 1
ATOM 804 N N . CYS A 1 112 ? -20.383 2.782 29.849 1.00 91.44 112 CYS A N 1
ATOM 805 C CA . CYS A 1 112 ? -21.742 2.532 30.329 1.00 91.44 112 CYS A CA 1
ATOM 806 C C . CYS A 1 112 ? -22.621 1.762 29.325 1.00 91.44 112 CYS A C 1
ATOM 808 O O . CYS A 1 112 ? -23.825 1.635 29.562 1.00 91.44 112 CYS A O 1
ATOM 810 N N . GLN A 1 113 ? -22.065 1.257 28.216 1.00 90.94 113 GLN A N 1
ATOM 811 C CA . GLN A 1 113 ? -22.828 0.543 27.195 1.00 90.94 113 GLN A CA 1
ATOM 812 C C . GLN A 1 113 ? -22.119 -0.750 26.742 1.00 90.94 113 GLN A C 1
ATOM 814 O O . GLN A 1 113 ? -21.211 -0.692 25.913 1.00 90.94 113 GLN A O 1
ATOM 819 N N . PRO A 1 114 ? -22.551 -1.931 27.239 1.00 87.81 114 PRO A N 1
ATOM 820 C CA . PRO A 1 114 ? -23.628 -2.141 28.217 1.00 87.81 114 PRO A CA 1
ATOM 821 C C . PRO A 1 114 ? -23.257 -1.631 29.621 1.00 87.81 114 PRO A C 1
ATOM 823 O O . PRO A 1 114 ? -22.082 -1.542 29.967 1.00 87.81 114 PRO A O 1
ATOM 826 N N . SER A 1 115 ? -24.261 -1.286 30.434 1.00 92.19 115 SER A N 1
ATOM 827 C CA . SER A 1 115 ? -24.028 -0.754 31.786 1.00 92.19 115 SER A CA 1
ATOM 828 C C . SER A 1 115 ? -23.344 -1.804 32.676 1.00 92.19 115 SER A C 1
ATOM 830 O O . SER A 1 115 ? -23.885 -2.902 32.806 1.00 92.19 115 SER A O 1
ATOM 832 N N . PRO A 1 116 ? -22.215 -1.476 33.337 1.00 93.44 116 PRO A N 1
ATOM 833 C CA . PRO A 1 116 ? -21.547 -2.358 34.296 1.00 93.44 116 PRO A CA 1
ATOM 834 C C . PRO A 1 116 ? -22.203 -2.341 35.689 1.00 93.44 116 PRO A C 1
ATOM 836 O O . PRO A 1 116 ? -21.734 -3.025 36.594 1.00 93.44 116 PRO A O 1
ATOM 839 N N . CYS A 1 117 ? -23.240 -1.525 35.892 1.00 96.19 117 CYS A N 1
ATOM 840 C CA . CYS A 1 117 ? -23.881 -1.339 37.191 1.00 96.19 117 CYS A CA 1
ATOM 841 C C . CYS A 1 117 ? -24.988 -2.363 37.449 1.00 96.19 117 CYS A C 1
ATOM 843 O O . CYS A 1 117 ? -25.689 -2.780 36.525 1.00 96.19 117 CYS A O 1
ATOM 845 N N . GLY A 1 118 ? -25.179 -2.705 38.723 1.00 95.62 118 GLY A N 1
ATOM 846 C CA . GLY A 1 118 ? -26.242 -3.596 39.169 1.00 95.62 118 GLY A CA 1
ATOM 847 C C . GLY A 1 118 ? -27.638 -2.971 39.070 1.00 95.62 118 GLY A C 1
ATOM 848 O O . GLY A 1 118 ? -27.819 -1.807 38.703 1.00 95.62 118 GLY A O 1
ATOM 849 N N . ALA A 1 119 ? -28.660 -3.751 39.425 1.00 96.25 119 ALA A N 1
ATOM 850 C CA . ALA A 1 119 ? -30.046 -3.284 39.407 1.00 96.25 119 ALA A CA 1
ATOM 851 C C . ALA A 1 119 ? -30.244 -2.037 40.292 1.00 96.25 119 ALA A C 1
ATOM 853 O O . ALA A 1 119 ? -29.649 -1.920 41.363 1.00 96.25 119 ALA A O 1
ATOM 854 N N . ASN A 1 120 ? -31.109 -1.116 39.859 1.00 95.69 120 ASN A N 1
ATOM 855 C CA . ASN A 1 120 ? -31.404 0.148 40.553 1.00 95.69 120 ASN A CA 1
ATOM 856 C C . ASN A 1 120 ? -30.183 1.066 40.780 1.00 95.69 120 ASN A C 1
ATOM 858 O O . ASN A 1 120 ? -30.202 1.921 41.670 1.00 95.69 120 ASN A O 1
ATOM 862 N N . ALA A 1 121 ? -29.136 0.917 39.967 1.00 97.12 121 ALA A N 1
ATOM 863 C CA . ALA A 1 121 ? -27.997 1.823 39.910 1.00 97.12 121 ALA A CA 1
ATOM 864 C C . ALA A 1 121 ? -27.924 2.531 38.548 1.00 97.12 121 ALA A C 1
ATOM 866 O O . ALA A 1 121 ? -28.337 1.998 37.519 1.00 97.12 121 ALA A O 1
ATOM 867 N N . VAL A 1 122 ? -27.393 3.751 38.546 1.00 96.56 122 VAL A N 1
ATOM 868 C CA . VAL A 1 122 ? -27.119 4.546 37.346 1.00 96.56 122 VAL A CA 1
ATOM 869 C C . VAL A 1 122 ? -25.620 4.543 37.061 1.00 96.56 122 VAL A C 1
ATOM 871 O O . VAL A 1 122 ? -24.815 4.766 37.966 1.00 96.56 122 VAL A O 1
ATOM 874 N N . CYS A 1 123 ? -25.255 4.306 35.799 1.00 96.12 123 CYS A N 1
ATOM 875 C CA . CYS A 1 123 ? -23.885 4.442 35.315 1.00 96.12 123 CYS A CA 1
ATOM 876 C C . CYS A 1 123 ? -23.625 5.876 34.850 1.00 96.12 123 CYS A C 1
ATOM 878 O O . CYS A 1 123 ? -24.419 6.441 34.095 1.00 96.12 123 CYS A O 1
ATOM 880 N N . ARG A 1 124 ? -22.506 6.462 35.276 1.00 94.94 124 ARG A N 1
ATOM 881 C CA . ARG A 1 124 ? -21.988 7.736 34.766 1.00 94.94 124 ARG A CA 1
ATOM 882 C C . ARG A 1 124 ? -20.524 7.573 34.399 1.00 94.94 124 ARG A C 1
ATOM 884 O O . ARG A 1 124 ? -19.760 7.008 35.175 1.00 94.94 124 ARG A O 1
ATOM 891 N N . GLU A 1 125 ? -20.121 8.096 33.250 1.00 92.75 125 GLU A N 1
ATOM 892 C CA . GLU A 1 125 ? -18.713 8.085 32.870 1.00 92.75 125 GLU A CA 1
ATOM 893 C C . GLU A 1 125 ? -17.918 9.069 33.742 1.00 92.75 125 GLU A C 1
ATOM 895 O O . GLU A 1 125 ? -18.246 10.252 33.827 1.00 92.75 125 GLU A O 1
ATOM 900 N N . GLN A 1 126 ? -16.878 8.571 34.408 1.00 91.81 126 GLN A N 1
ATOM 901 C CA . GLN A 1 126 ? -15.930 9.363 35.185 1.00 91.81 126 GLN A CA 1
ATOM 902 C C . GLN A 1 126 ? -14.512 8.897 34.852 1.00 91.81 126 GLN A C 1
ATOM 904 O O . GLN A 1 126 ? -14.177 7.733 35.057 1.00 91.81 126 GLN A O 1
ATOM 909 N N . ASN A 1 127 ? -13.671 9.801 34.338 1.00 87.00 127 ASN A N 1
ATOM 910 C CA . ASN A 1 127 ? -12.278 9.516 33.955 1.00 87.00 127 ASN A CA 1
ATOM 911 C C . ASN A 1 127 ? -12.117 8.342 32.965 1.00 87.00 127 ASN A C 1
ATOM 913 O O . ASN A 1 127 ? -11.164 7.573 33.063 1.00 87.00 127 ASN A O 1
ATOM 917 N N . GLY A 1 128 ? -13.055 8.182 32.024 1.00 84.81 128 GLY A N 1
ATOM 918 C CA . GLY A 1 128 ? -13.027 7.093 31.040 1.00 84.81 128 GLY A CA 1
ATOM 919 C C . GLY A 1 128 ? -13.437 5.720 31.588 1.00 84.81 128 GLY A C 1
ATOM 920 O O . GLY A 1 128 ? -13.249 4.716 30.906 1.00 84.81 128 GLY A O 1
ATOM 921 N N . ALA A 1 129 ? -14.004 5.658 32.798 1.00 88.25 129 ALA A N 1
ATOM 922 C CA . ALA A 1 129 ? -14.568 4.450 33.395 1.00 88.25 129 ALA A CA 1
ATOM 923 C C . ALA A 1 129 ? -16.047 4.647 33.768 1.00 88.25 129 ALA A C 1
ATOM 925 O O . ALA A 1 129 ? -16.490 5.759 34.061 1.00 88.25 129 ALA A O 1
ATOM 926 N N . GLY A 1 130 ? -16.820 3.558 33.772 1.00 91.88 130 GLY A N 1
ATOM 927 C CA . GLY A 1 130 ? -18.203 3.559 34.243 1.00 91.88 130 GLY A CA 1
ATOM 928 C C . GLY A 1 130 ? -18.234 3.594 35.768 1.00 91.88 130 GLY A C 1
ATOM 929 O O . GLY A 1 130 ? -17.806 2.646 36.420 1.00 91.88 130 GLY A O 1
ATOM 930 N N . SER A 1 131 ? -18.723 4.688 36.343 1.00 96.31 131 SER A N 1
ATOM 931 C CA . SER A 1 131 ? -18.920 4.846 37.781 1.00 96.31 131 SER A CA 1
ATOM 932 C C . SER A 1 131 ? -20.385 4.614 38.130 1.00 96.31 131 SER A C 1
ATOM 934 O O . SER A 1 131 ? -21.275 5.266 37.578 1.00 96.31 131 SER A O 1
ATOM 936 N N . CYS A 1 132 ? -20.634 3.682 39.046 1.00 96.88 132 CYS A N 1
ATOM 937 C CA . CYS A 1 132 ? -21.977 3.284 39.445 1.00 96.88 132 CYS A CA 1
ATOM 938 C C . CYS A 1 132 ? -22.408 3.977 40.740 1.00 96.88 132 CYS A C 1
ATOM 940 O O . CYS A 1 132 ? -21.662 4.008 41.719 1.00 96.88 132 CYS A O 1
ATOM 942 N N . SER A 1 133 ? -23.642 4.477 40.774 1.00 96.94 133 SER A N 1
ATOM 943 C CA . SER A 1 133 ? -24.274 5.020 41.983 1.00 96.94 133 SER A CA 1
ATOM 944 C C . SER A 1 133 ? -25.721 4.554 42.088 1.00 96.94 133 SER A C 1
ATOM 946 O O . SER A 1 133 ? -26.400 4.474 41.066 1.00 96.94 133 SER A O 1
ATOM 948 N N . CYS A 1 134 ? -26.219 4.280 43.295 1.00 97.50 134 CYS A N 1
ATOM 949 C CA . CYS A 1 134 ? -27.624 3.918 43.481 1.00 97.50 134 CYS A CA 1
ATOM 950 C C . CYS A 1 134 ? -28.552 5.055 43.039 1.00 97.50 134 CYS A C 1
ATOM 952 O O . CYS A 1 134 ? -28.219 6.236 43.173 1.00 97.50 134 CYS A O 1
ATOM 954 N N . LEU A 1 135 ? -29.722 4.696 42.512 1.00 95.88 135 LEU A N 1
ATOM 955 C CA . LEU A 1 135 ? -30.803 5.656 42.310 1.00 95.88 135 LEU A CA 1
ATOM 956 C C . LEU A 1 135 ? -31.230 6.271 43.659 1.00 95.88 135 LEU A C 1
ATOM 958 O O . LEU A 1 135 ? -31.003 5.661 44.708 1.00 95.88 135 LEU A O 1
ATOM 962 N N . PRO A 1 136 ? -31.854 7.464 43.659 1.00 93.56 136 PRO A N 1
ATOM 963 C CA . PRO A 1 136 ? -32.355 8.077 44.886 1.00 93.56 136 PRO A CA 1
ATOM 964 C C . PRO A 1 136 ? -33.234 7.109 45.683 1.00 93.56 136 PRO A C 1
ATOM 966 O O . PRO A 1 136 ? -34.067 6.415 45.104 1.00 93.56 136 PRO A O 1
ATOM 969 N N . GLU A 1 137 ? -33.054 7.085 47.004 1.00 89.00 137 GLU A N 1
ATOM 970 C CA . GLU A 1 137 ? -33.760 6.201 47.949 1.00 89.00 137 GLU A CA 1
ATOM 971 C C . GLU A 1 137 ? -33.408 4.707 47.886 1.00 89.00 137 GLU A C 1
ATOM 973 O O . GLU A 1 137 ? -33.968 3.914 48.644 1.00 89.00 137 GLU A O 1
ATOM 978 N N . TYR A 1 138 ? -32.449 4.317 47.044 1.00 94.62 138 TYR A N 1
ATOM 979 C CA . TYR A 1 138 ? -31.877 2.976 47.054 1.00 94.62 138 TYR A CA 1
ATOM 980 C C . TYR A 1 138 ? -30.531 2.969 47.780 1.00 94.62 138 TYR A C 1
ATOM 982 O O . TYR A 1 138 ? -29.722 3.889 47.661 1.00 94.62 138 TYR A O 1
ATOM 990 N N . ILE A 1 139 ? -30.285 1.895 48.521 1.00 93.19 139 ILE A N 1
ATOM 991 C CA . ILE A 1 139 ? -29.088 1.681 49.330 1.00 93.19 139 ILE A CA 1
ATOM 992 C C . ILE A 1 139 ? -28.418 0.357 48.950 1.00 93.19 139 ILE A C 1
ATOM 994 O O . ILE A 1 139 ? -29.074 -0.577 48.485 1.00 93.19 139 ILE A O 1
ATOM 998 N N . GLY A 1 140 ? -27.106 0.258 49.160 1.00 93.69 140 GLY A N 1
ATOM 999 C CA . GLY A 1 140 ? -26.324 -0.948 48.875 1.00 93.69 140 GLY A CA 1
ATOM 1000 C C . GLY A 1 140 ? -25.124 -0.682 47.972 1.00 93.69 140 GLY A C 1
ATOM 1001 O O . GLY A 1 140 ? -24.658 0.453 47.862 1.00 93.69 140 GLY A O 1
ATOM 1002 N N . ASN A 1 141 ? -24.613 -1.744 47.347 1.00 96.38 141 ASN A N 1
ATOM 1003 C CA . ASN A 1 141 ? -23.478 -1.673 46.434 1.00 96.38 141 ASN A CA 1
ATOM 1004 C C . ASN A 1 141 ? -23.975 -1.464 44.992 1.00 96.38 141 ASN A C 1
ATOM 1006 O O . ASN A 1 141 ? -24.572 -2.378 44.428 1.00 96.38 141 ASN A O 1
ATOM 1010 N N . PRO A 1 142 ? -23.703 -0.319 44.345 1.00 96.50 142 PRO A N 1
ATOM 1011 C CA . PRO A 1 142 ? -24.213 -0.033 43.006 1.00 96.50 142 PRO A CA 1
ATOM 1012 C C . PRO A 1 142 ? -23.605 -0.894 41.888 1.00 96.50 142 PRO A C 1
ATOM 1014 O O . PRO A 1 142 ? -24.161 -0.926 40.791 1.00 96.50 142 PRO A O 1
ATOM 1017 N N . TYR A 1 143 ? -22.502 -1.603 42.141 1.00 96.00 143 TYR A N 1
ATOM 1018 C CA . TYR A 1 143 ? -21.932 -2.557 41.183 1.00 96.00 143 TYR A CA 1
ATOM 1019 C C . TYR A 1 143 ? -22.610 -3.936 41.240 1.00 96.00 143 TYR A C 1
ATOM 1021 O O . TYR A 1 143 ? -22.636 -4.638 40.238 1.00 96.00 143 TYR A O 1
ATOM 1029 N N . GLU A 1 144 ? -23.201 -4.312 42.378 1.00 96.44 144 GLU A N 1
ATOM 1030 C CA . GLU A 1 144 ? -23.909 -5.595 42.549 1.00 96.44 144 GLU A CA 1
ATOM 1031 C C . GLU A 1 144 ? -25.430 -5.428 42.424 1.00 96.44 144 GLU A C 1
ATOM 1033 O O . GLU A 1 144 ? -26.121 -6.252 41.830 1.00 96.44 144 GLU A O 1
ATOM 1038 N N . GLY A 1 145 ? -25.955 -4.322 42.945 1.00 95.44 145 GLY A N 1
ATOM 1039 C CA . GLY A 1 145 ? -27.366 -3.974 42.933 1.00 95.44 145 GLY A CA 1
ATOM 1040 C C . GLY A 1 145 ? -27.756 -3.189 44.180 1.00 95.44 145 GLY A C 1
ATOM 1041 O O . GLY A 1 145 ? -27.296 -3.458 45.291 1.00 95.44 145 GLY A O 1
ATOM 1042 N N . CYS A 1 146 ? -28.643 -2.219 43.995 1.00 97.12 146 CYS A N 1
ATOM 1043 C CA . CYS A 1 146 ? -29.198 -1.435 45.083 1.00 97.12 146 CYS A CA 1
ATOM 1044 C C . CYS A 1 146 ? -30.610 -1.916 45.422 1.00 97.12 146 CYS A C 1
ATOM 1046 O O . CYS A 1 146 ? -31.397 -2.288 44.545 1.00 97.12 146 CYS A O 1
ATOM 1048 N N . ARG A 1 147 ? -30.946 -1.869 46.711 1.00 94.75 147 ARG A N 1
ATOM 1049 C CA . ARG A 1 147 ? -32.260 -2.237 47.243 1.00 94.75 147 ARG A CA 1
ATOM 1050 C C . ARG A 1 147 ? -32.924 -1.036 47.921 1.00 94.75 147 ARG A C 1
ATOM 1052 O O . ARG A 1 147 ? -32.212 -0.150 48.389 1.00 94.75 147 ARG A O 1
ATOM 1059 N N . PRO A 1 148 ? -34.259 -0.988 47.982 1.00 94.19 148 PRO A N 1
ATOM 1060 C CA . PRO A 1 148 ? -34.951 0.009 48.790 1.00 94.19 148 PRO A CA 1
ATOM 1061 C C . PRO A 1 148 ? -34.678 -0.173 50.292 1.00 94.19 148 PRO A C 1
ATOM 1063 O O . PRO A 1 148 ? -34.127 -1.191 50.714 1.00 94.19 148 PRO A O 1
ATOM 1066 N N . GLU A 1 149 ? -35.096 0.802 51.102 1.00 93.50 149 GLU A N 1
ATOM 1067 C CA . GLU A 1 149 ? -35.030 0.723 52.570 1.00 93.50 149 GLU A CA 1
ATOM 1068 C C . GLU A 1 149 ? -35.836 -0.470 53.110 1.00 93.50 149 GLU A C 1
ATOM 1070 O O . GLU A 1 149 ? -35.368 -1.171 54.003 1.00 93.50 149 GLU A O 1
ATOM 1075 N N . CYS A 1 150 ? -37.012 -0.727 52.531 1.00 93.50 150 CYS A N 1
ATOM 1076 C CA . CYS A 1 150 ? -37.859 -1.871 52.853 1.00 93.50 150 CYS A CA 1
ATOM 1077 C C . CYS A 1 150 ? -38.601 -2.381 51.614 1.00 93.50 150 CYS A C 1
A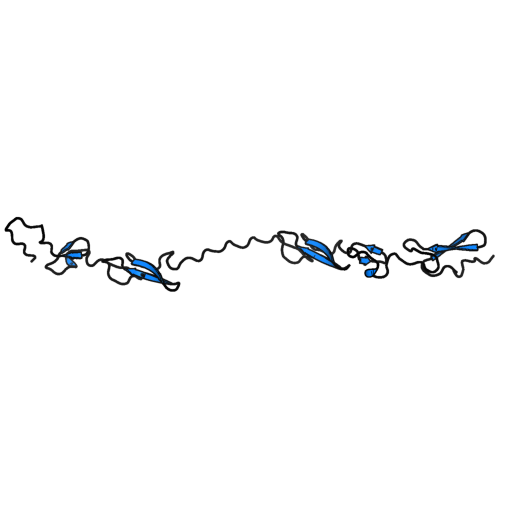TOM 1079 O O . CYS A 1 150 ? -38.855 -1.626 50.671 1.00 93.50 150 CYS A O 1
ATOM 1081 N N . VAL A 1 151 ? -38.984 -3.656 51.638 1.00 92.81 151 VAL A N 1
ATOM 1082 C CA . VAL A 1 151 ? -39.957 -4.254 50.707 1.00 92.81 151 VAL A CA 1
ATOM 1083 C C . VAL A 1 151 ? -41.182 -4.796 51.444 1.00 92.81 151 VAL A C 1
ATOM 1085 O O . VAL A 1 151 ? -42.263 -4.883 50.864 1.00 92.81 151 VAL A O 1
ATOM 1088 N N . LEU A 1 152 ? -41.033 -5.124 52.727 1.00 93.31 152 LEU A N 1
ATOM 1089 C CA . LEU A 1 152 ? -42.079 -5.628 53.607 1.00 93.31 152 LEU A CA 1
ATOM 1090 C C . LEU A 1 152 ? -42.121 -4.821 54.906 1.00 93.31 152 LEU A C 1
ATOM 1092 O O . LEU A 1 152 ? -41.117 -4.273 55.353 1.00 93.31 152 LEU A O 1
ATOM 1096 N N . ASN A 1 153 ? -43.283 -4.793 55.565 1.00 89.75 153 ASN A N 1
ATOM 1097 C CA . ASN A 1 153 ? -43.429 -4.141 56.875 1.00 89.75 153 ASN A CA 1
ATOM 1098 C C . ASN A 1 153 ? -42.490 -4.740 57.931 1.00 89.75 153 ASN A C 1
ATOM 1100 O O . ASN A 1 153 ? -42.023 -4.025 58.806 1.00 89.75 153 ASN A O 1
ATOM 1104 N N . THR A 1 154 ? -42.180 -6.033 57.818 1.00 90.62 154 THR A N 1
ATOM 1105 C CA . THR A 1 154 ? -41.253 -6.744 58.708 1.00 90.62 154 THR A CA 1
ATOM 1106 C C . THR A 1 154 ? -39.803 -6.284 58.579 1.00 90.62 154 THR A C 1
ATOM 1108 O O . THR A 1 154 ? -39.001 -6.594 59.453 1.00 90.62 154 THR A O 1
ATOM 1111 N N . ASP A 1 155 ? -39.459 -5.563 57.508 1.00 92.06 155 ASP A N 1
ATOM 1112 C CA . ASP A 1 155 ? -38.124 -4.982 57.332 1.00 92.06 155 ASP A CA 1
ATOM 1113 C C . ASP A 1 155 ? -37.958 -3.692 58.151 1.00 92.06 155 ASP A C 1
ATOM 1115 O O . ASP A 1 155 ? -36.844 -3.207 58.349 1.00 92.06 155 ASP A O 1
ATOM 1119 N N . CYS A 1 156 ? -39.072 -3.125 58.617 1.00 91.44 156 CYS A N 1
ATOM 1120 C CA . CYS A 1 156 ? -39.107 -1.912 59.409 1.00 91.44 156 CYS A CA 1
ATOM 1121 C C . CYS A 1 156 ? -39.111 -2.218 60.909 1.00 91.44 156 CYS A C 1
ATOM 1123 O O . CYS A 1 156 ? -39.458 -3.310 61.358 1.00 91.44 156 CYS A O 1
ATOM 1125 N N . ALA A 1 157 ? -38.737 -1.216 61.708 1.00 91.88 157 ALA A N 1
ATOM 1126 C CA . ALA A 1 157 ? -38.929 -1.276 63.152 1.00 91.88 157 ALA A CA 1
ATOM 1127 C C . ALA A 1 157 ? -40.418 -1.511 63.494 1.00 91.88 157 ALA A C 1
ATOM 1129 O O . ALA A 1 157 ? -41.272 -1.067 62.725 1.00 91.88 157 ALA A O 1
ATOM 1130 N N . PRO A 1 158 ? -40.747 -2.129 64.646 1.00 88.19 158 PRO A N 1
ATOM 1131 C CA . PRO A 1 158 ? -42.128 -2.493 64.994 1.00 88.19 158 PRO A CA 1
ATOM 1132 C C . PRO A 1 158 ? -43.134 -1.337 64.921 1.00 88.19 158 PRO A C 1
ATOM 1134 O O . PRO A 1 158 ? -44.289 -1.529 64.569 1.00 88.19 158 PRO A O 1
ATOM 1137 N N . ASN A 1 159 ? -42.682 -0.111 65.186 1.00 87.81 159 ASN A N 1
ATOM 1138 C CA . ASN A 1 159 ? -43.498 1.099 65.142 1.00 87.81 159 ASN A CA 1
ATOM 1139 C C . ASN A 1 159 ? -43.592 1.756 63.748 1.00 87.81 159 ASN A C 1
ATOM 1141 O O . ASN A 1 159 ? -43.996 2.913 63.641 1.00 87.81 159 ASN A O 1
ATOM 1145 N N . LYS A 1 160 ? -43.168 1.071 62.683 1.00 91.31 160 LYS A N 1
ATOM 1146 C CA . LYS A 1 160 ? -43.133 1.588 61.311 1.00 91.31 160 LYS A CA 1
ATOM 1147 C C . LYS A 1 160 ? -43.689 0.562 60.329 1.00 91.31 160 LYS A C 1
ATOM 1149 O O . LYS A 1 160 ? -43.567 -0.641 60.522 1.00 91.31 160 LYS A O 1
ATOM 1154 N N . ALA A 1 161 ? -44.240 1.053 59.228 1.00 90.94 161 ALA A N 1
ATOM 1155 C CA . ALA A 1 161 ? -44.680 0.242 58.103 1.00 90.94 161 ALA A CA 1
ATOM 1156 C C . ALA A 1 161 ? -43.875 0.589 56.848 1.00 90.94 161 ALA A C 1
ATOM 1158 O O . ALA A 1 161 ? -43.367 1.704 56.697 1.00 90.94 161 ALA A O 1
ATOM 1159 N N . CYS A 1 162 ? -43.781 -0.368 55.928 1.00 93.81 162 CYS A N 1
ATOM 1160 C CA . CYS A 1 162 ? -43.166 -0.146 54.635 1.00 93.81 162 CYS A CA 1
ATOM 1161 C C . CYS A 1 162 ? -44.164 0.542 53.703 1.00 93.81 162 CYS A C 1
ATOM 1163 O O . CYS A 1 162 ? -45.082 -0.074 53.162 1.00 93.81 162 CYS A O 1
ATOM 1165 N N . ILE A 1 163 ? -43.986 1.846 53.516 1.00 91.31 163 ILE A N 1
ATOM 1166 C CA . ILE A 1 163 ? -44.853 2.688 52.696 1.00 91.31 163 ILE A CA 1
ATOM 1167 C C . ILE A 1 163 ? -43.998 3.268 51.577 1.00 91.31 163 ILE A C 1
ATOM 1169 O O . ILE A 1 1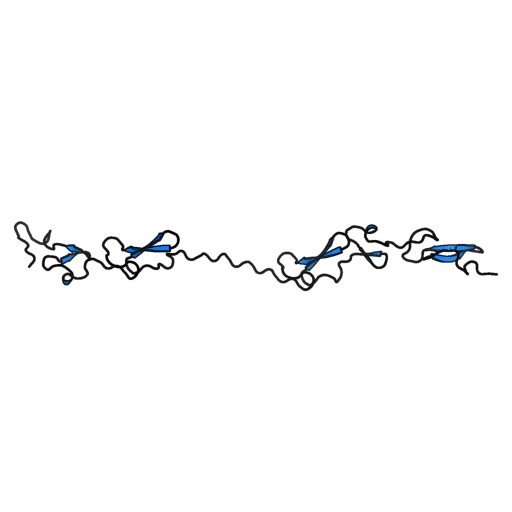63 ? -43.069 4.034 51.823 1.00 91.31 163 ILE A O 1
ATOM 1173 N N . ARG A 1 164 ? -44.304 2.892 50.327 1.00 89.19 164 ARG A N 1
ATOM 1174 C CA . ARG A 1 164 ? -43.540 3.300 49.131 1.00 89.19 164 ARG A CA 1
ATOM 1175 C C . ARG A 1 164 ? -42.033 3.058 49.291 1.00 89.19 164 ARG A C 1
ATOM 1177 O O . ARG A 1 164 ? -41.237 3.965 49.061 1.00 89.19 164 ARG A O 1
ATOM 1184 N N . ASN A 1 165 ? -41.657 1.836 49.673 1.00 92.06 165 ASN A N 1
ATOM 1185 C CA . ASN A 1 165 ? -40.262 1.404 49.812 1.00 92.06 165 ASN A CA 1
ATOM 1186 C C . ASN A 1 165 ? -39.457 2.124 50.915 1.00 92.06 165 ASN A C 1
ATOM 1188 O O . ASN A 1 165 ? -38.226 2.059 50.915 1.00 92.06 165 ASN A O 1
ATOM 1192 N N . LYS A 1 166 ? -40.146 2.794 51.851 1.00 91.94 166 LYS A N 1
ATOM 1193 C CA . LYS A 1 166 ? -39.570 3.479 53.012 1.00 91.94 166 LYS A CA 1
ATOM 1194 C C . LYS A 1 166 ? -40.255 3.093 54.313 1.00 91.94 166 LYS A C 1
ATOM 1196 O O . LYS A 1 166 ? -41.473 2.928 54.346 1.00 91.94 166 LYS A O 1
ATOM 1201 N N . CYS A 1 167 ? -39.489 3.044 55.399 1.00 91.88 167 CYS A N 1
ATOM 1202 C CA . CYS A 1 167 ? -40.031 2.778 56.726 1.00 91.88 167 CYS A CA 1
ATOM 1203 C C . CYS A 1 167 ? -40.583 4.064 57.347 1.00 91.88 167 CYS A C 1
ATOM 1205 O O . CYS A 1 167 ? -39.845 4.886 57.909 1.00 91.88 167 CYS A O 1
ATOM 1207 N N . GLN A 1 168 ? -41.900 4.223 57.251 1.00 92.62 168 GLN A N 1
ATOM 1208 C CA . GLN A 1 168 ? -42.634 5.405 57.697 1.00 92.62 168 GLN A CA 1
ATOM 1209 C C . GLN A 1 168 ? -43.659 5.044 58.771 1.00 92.62 168 GLN A C 1
ATOM 1211 O O . GLN A 1 168 ? -44.039 3.886 58.929 1.00 92.62 168 GLN A O 1
ATOM 1216 N N . ASP A 1 169 ? -44.084 6.050 59.529 1.00 89.88 169 ASP A N 1
ATOM 1217 C CA . ASP A 1 169 ? -45.179 5.904 60.481 1.00 89.88 169 ASP A CA 1
ATOM 1218 C C . ASP A 1 169 ? -46.500 5.688 59.708 1.00 89.88 169 ASP A C 1
ATOM 1220 O O . ASP A 1 169 ? -46.826 6.513 58.849 1.00 89.88 169 ASP A O 1
ATOM 1224 N N . PRO A 1 170 ? -47.245 4.594 59.956 1.00 88.88 170 PRO A N 1
ATOM 1225 C CA . PRO A 1 170 ? -48.536 4.345 59.316 1.00 88.88 170 PRO A CA 1
ATOM 1226 C C . PRO A 1 170 ? -49.694 5.195 59.869 1.00 88.88 170 PRO A C 1
ATOM 1228 O O . PRO A 1 170 ? -50.781 5.180 59.290 1.00 88.88 170 PRO A O 1
ATOM 1231 N N . CYS A 1 171 ? -49.517 5.907 60.982 1.00 86.50 171 CYS A N 1
ATOM 1232 C CA . CYS A 1 171 ? -50.593 6.631 61.660 1.00 86.50 171 CYS A CA 1
ATOM 1233 C C . CYS A 1 171 ? -51.124 7.895 60.957 1.00 86.50 171 CYS A C 1
ATOM 1235 O O . CYS A 1 171 ? -52.343 8.117 60.993 1.00 86.50 171 CYS A O 1
ATOM 1237 N N . PRO A 1 172 ? -50.293 8.744 60.320 1.00 86.44 172 PRO A N 1
ATOM 1238 C CA . PRO A 1 172 ? -50.768 9.969 59.683 1.00 86.44 172 PRO A CA 1
ATOM 1239 C C . PRO A 1 172 ? -51.830 9.698 58.604 1.00 86.44 172 PRO A C 1
ATOM 1241 O O . PRO A 1 172 ? -51.542 9.120 57.560 1.00 86.44 172 PRO A O 1
ATOM 1244 N N . GLY A 1 173 ? -53.065 10.156 58.840 1.00 79.19 173 GLY A N 1
ATOM 1245 C CA . GLY A 1 173 ? -54.180 10.051 57.886 1.00 79.19 173 GLY A CA 1
ATOM 1246 C C . GLY A 1 173 ? -54.997 8.754 57.948 1.00 79.19 173 GLY A C 1
ATOM 1247 O O . GLY A 1 173 ? -55.937 8.609 57.170 1.00 79.19 173 GLY A O 1
ATOM 1248 N N . THR A 1 174 ? -54.683 7.842 58.873 1.00 85.12 174 THR A N 1
ATOM 1249 C CA . THR A 1 174 ? -55.378 6.547 59.008 1.00 85.12 174 THR A CA 1
ATOM 1250 C C . THR A 1 174 ? -56.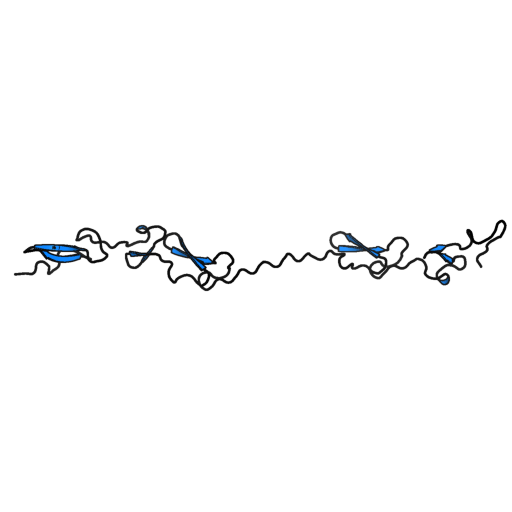553 6.602 59.994 1.00 85.12 174 THR A C 1
ATOM 1252 O O . THR A 1 174 ? -57.555 5.911 59.813 1.00 85.12 174 THR A O 1
ATOM 1255 N N . CYS A 1 175 ? -56.466 7.445 61.027 1.00 83.69 175 CYS A N 1
ATOM 1256 C CA . CYS A 1 175 ? -57.469 7.556 62.092 1.00 83.69 175 CYS A CA 1
ATOM 1257 C C . CYS A 1 175 ? -58.396 8.775 61.905 1.00 83.69 175 CYS A C 1
ATOM 1259 O O . CYS A 1 175 ? -58.006 9.788 61.327 1.00 83.69 175 CYS A O 1
ATOM 1261 N N . GLY A 1 176 ? -59.643 8.675 62.387 1.00 82.75 176 GLY A N 1
ATOM 1262 C CA . GLY A 1 176 ? -60.638 9.758 62.327 1.00 82.75 176 GLY A CA 1
ATOM 1263 C C . GLY A 1 176 ? -60.346 10.928 63.280 1.00 82.75 176 GLY A C 1
ATOM 1264 O O . GLY A 1 176 ? -59.442 10.858 64.111 1.00 82.75 176 GLY A O 1
ATOM 1265 N N . GLN A 1 177 ? -61.128 12.015 63.191 1.00 82.88 177 GLN A N 1
ATOM 1266 C CA . GLN A 1 177 ? -60.983 13.151 64.115 1.00 82.88 177 GLN A CA 1
ATOM 1267 C C . GLN A 1 177 ? -61.157 12.685 65.571 1.00 82.88 177 GLN A C 1
ATOM 1269 O O . GLN A 1 177 ? -62.172 12.076 65.904 1.00 82.88 177 GLN A O 1
ATOM 1274 N N . ASN A 1 178 ? -60.178 13.006 66.423 1.00 77.75 178 ASN A N 1
ATOM 1275 C CA . ASN A 1 178 ? -60.079 12.600 67.835 1.00 77.75 178 ASN A CA 1
ATOM 1276 C C . ASN A 1 178 ? -59.805 11.105 68.098 1.00 77.75 178 ASN A C 1
ATOM 1278 O O . ASN A 1 178 ? -60.009 10.650 69.221 1.00 77.75 178 ASN A O 1
ATOM 1282 N N . ALA A 1 179 ? -59.333 10.340 67.109 1.00 85.12 179 ALA A N 1
ATOM 1283 C CA . ALA A 1 179 ? -58.834 8.984 67.334 1.00 85.12 179 ALA A CA 1
ATOM 1284 C C . ALA A 1 179 ? -57.305 8.985 67.511 1.00 85.12 179 ALA A C 1
ATOM 1286 O O . ALA A 1 179 ? -56.580 9.580 66.712 1.00 85.12 179 ALA A O 1
ATOM 1287 N N . GLU A 1 180 ? -56.822 8.310 68.555 1.00 81.81 180 GLU A N 1
ATOM 1288 C CA . GLU A 1 180 ? -55.393 8.114 68.805 1.00 81.81 180 GLU A CA 1
ATOM 1289 C C . GLU A 1 180 ? -54.904 6.878 68.048 1.00 81.81 180 GLU A C 1
ATOM 1291 O O . GLU A 1 180 ? -55.461 5.787 68.179 1.00 81.81 180 GLU A O 1
ATOM 1296 N N . CYS A 1 181 ? -53.873 7.062 67.228 1.00 81.88 181 CYS A N 1
ATOM 1297 C CA . CYS A 1 181 ? -53.213 5.966 66.542 1.00 81.88 181 CYS A CA 1
ATOM 1298 C C . CYS A 1 181 ? -51.983 5.545 67.337 1.00 81.88 181 CYS A C 1
ATOM 1300 O O . CYS A 1 181 ? -51.083 6.356 67.554 1.00 81.88 181 CYS A O 1
ATOM 1302 N N . GLN A 1 182 ? -51.929 4.276 67.728 1.00 79.81 182 GLN A N 1
ATOM 1303 C CA . GLN A 1 182 ? -50.761 3.690 68.365 1.00 79.81 182 GLN A CA 1
ATOM 1304 C C . GLN A 1 182 ? -50.2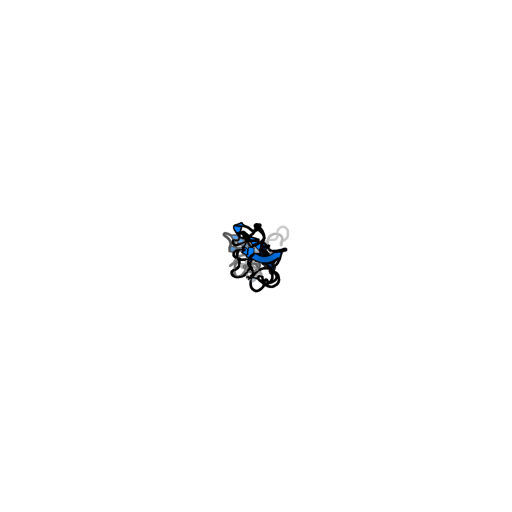93 2.494 67.540 1.00 79.81 182 GLN A C 1
ATOM 1306 O O . GLN A 1 182 ? -51.042 1.538 67.338 1.00 79.81 182 GLN A O 1
ATOM 1311 N N . VAL A 1 183 ? -49.050 2.559 67.065 1.00 77.12 183 VAL A N 1
ATOM 1312 C CA . VAL A 1 183 ? -48.379 1.420 66.431 1.00 77.12 183 VAL A CA 1
ATOM 1313 C C . VAL A 1 183 ? -47.806 0.551 67.551 1.00 77.12 183 VAL A C 1
ATOM 1315 O O . VAL A 1 183 ? -47.002 1.041 68.349 1.00 77.12 183 VAL A O 1
ATOM 1318 N N . VAL A 1 184 ? -48.275 -0.695 67.650 1.00 70.50 184 VAL A N 1
ATOM 1319 C CA . VAL A 1 184 ? -47.878 -1.699 68.658 1.00 70.50 184 VAL A CA 1
ATOM 1320 C C . VAL A 1 184 ? -47.008 -2.787 68.056 1.00 70.50 184 VAL A C 1
ATOM 1322 O O . VAL A 1 184 ? -47.323 -3.225 66.928 1.00 70.50 184 VAL A O 1
#

pLDDT: mean 90.65, std 6.92, range [64.88, 97.5]

Foldseek 3Di:
DDDCCVVHPFAPQWDWDDDDPDTDIDGHPQWDDGTPPTAHCDPFQVSEPQQFGCDPSDTHRPAPPQWAPQWDWGRGRNRIDIDHHPQWDDGGRHDTDGDDDDPDPDPDQQQVVVHQWAAQWDWDDDPRHTDIDHDPQWDDDRNHYTAHCDDAQVSEDQQFGQDVSDTHHPPVPPDDVPDDDGRD

Radius of gyration: 49.64 Å; chains: 1; bounding box: 101×22×132 Å

Secondary structure (DSSP, 8-state):
---TTSS--S-TTEEEEEETTEEEEEEPTTEESSTT--EES-SSGGGS-TT-EEETTEEE-S-TTTS-BTEEEEEETTEEEEEEPTTEEEETTTEEEE-PPPP----PPPTTSS--S-BTEEEEEETTEEEEEEPTTEEEETTTEEEES-SSGGGS-TT-EEETTEEE-S-TTTSPTTPPP---

Organism: NCBI:txid156445

Sequence (184 aa):
PTNPCIPSPCGPNSQCKLSGESPSCSCLEGYSGVPPNCRPECVSNSECSSHLACVNLKCKDPCPGICGTNAVCRVVSHTPQCFCSEGYTGDPFSQCIIKQSEPLPQERPTPCQPSPCGANAVCREQNGAGSCSCLPEYIGNPYEGCRPECVLNTDCAPNKACIRNKCQDPCPGTCGQNAECQVV